Protein AF-A0A7K1LB94-F1 (afdb_monomer_lite)

pLDDT: mean 79.71, std 17.14, range [35.91, 98.0]

InterPro domains:
  IPR036271 Tetracyclin repressor-like, C-terminal domain superfamily [SSF48498] (173-259)

Secondary structure (DSSP, 8-state):
---SHHHHHHHHHHHTTSPTTTTS--TTT---BS-SSHHHHHHHHT-HHHHHHHHHHHHHHHHHHSTT----BSSTT-TT-B---SSGGGSHHHHHHHGGGPPTTS-----HHHHHHHBSSHHHHHHHHHHHHHHHT-GGGS-HHHHHHHHHHHHH-S-HHHHHHHHHHHHHHHHHHSHHHHHHHHHHHHTTT-HHHHHHHHHHHHHHHHHHHHHHHHHHHHTT--PPTT--HHHHHHHHHHHHHHHHHHHHH-TTS-S-------------------------PPP--

Sequence (289 aa):
MPGESEGVTRGQGLKRQLPYPYDQDLSGVLRQLNRRTPASRGRLANDPVTAAYLAAGMRLIETHLGPQAVRTPVDPDDENSIERPLLSFLSQRSVAAEVGNNPAPFPQRGSVSTLRSAWSHHSDYVADLLRFGLWAYHPNHCDATEAADILAQILDGPHFVEAIHRMGFWNVLTLVDRPRFRLELIATAAAEGDEVIQKAMTETYQEILEPWKDICAELLSARGTQLRAGITIETFVDLITAVMEGVALHALAAPDTPSSTAPEGEPWQEQPSSRLSGDASSESAKPTD

Foldseek 3Di:
DPDPPPVLVVQLVLQCVDDPPSNDQCLVQQDQWPDDDSVVLSSLRSGLQVSLLLQLQVVLLCCCQAPNHDWDAPDPVDPVRTDDDLCPCLDLVNSQCSSLVDDPPGRNHGDSVVVCNTGVDSVSVVLSSLSCLLVRLQPVNPPVVVVVVLLCCCQPNPCNVVSVVVNLVVLLCSLQRDSNVVSLVSLVVVCVVPVSSVVSNVVSVCVRQVVVLVSVVSSCVSVVHDDDPPQDSVNVSVVVVVVSSVSSVVCNVCVPPPPDPPPPDPDPPPPPPPDPPDDDDDDDDDDDD

Radius of gyration: 27.81 Å; chains: 1; bounding box: 53×62×118 Å

Structure (mmCIF, N/CA/C/O backbone):
data_AF-A0A7K1LB94-F1
#
_entry.id   AF-A0A7K1LB94-F1
#
loop_
_atom_site.group_PDB
_atom_site.id
_atom_site.type_symbol
_atom_site.label_atom_id
_atom_site.label_alt_id
_atom_site.label_comp_id
_atom_site.label_asym_id
_atom_site.label_entity_id
_atom_site.label_seq_id
_atom_site.pdbx_PDB_ins_code
_atom_site.Cartn_x
_atom_site.Cartn_y
_atom_site.Cartn_z
_atom_site.occupancy
_atom_site.B_iso_or_equiv
_atom_site.auth_seq_id
_atom_site.auth_comp_id
_atom_site.auth_asym_id
_atom_site.auth_atom_id
_atom_site.pdbx_PDB_model_num
ATOM 1 N N . MET A 1 1 ? 16.921 26.170 -31.649 1.00 43.00 1 MET A N 1
ATOM 2 C CA . MET A 1 1 ? 16.727 24.995 -30.775 1.00 43.00 1 MET A CA 1
ATOM 3 C C . MET A 1 1 ? 15.243 24.863 -30.424 1.00 43.00 1 MET A C 1
ATOM 5 O O . MET A 1 1 ? 14.833 25.440 -29.427 1.00 43.00 1 MET A O 1
ATOM 9 N N . PRO A 1 2 ? 14.421 24.183 -31.245 1.00 42.31 2 PRO A N 1
ATOM 10 C CA . PRO A 1 2 ? 13.061 23.792 -30.877 1.00 42.31 2 PRO A CA 1
ATOM 11 C C . PRO A 1 2 ? 12.943 22.258 -30.942 1.00 42.31 2 PRO A C 1
ATOM 13 O O . PRO A 1 2 ? 12.848 21.687 -32.021 1.00 42.31 2 PRO A O 1
ATOM 16 N N . GLY A 1 3 ? 13.036 21.579 -29.801 1.00 42.44 3 GLY A N 1
ATOM 17 C CA . GLY A 1 3 ? 12.953 20.109 -29.759 1.00 42.44 3 GLY A CA 1
ATOM 18 C C . GLY A 1 3 ? 12.660 19.509 -28.384 1.00 42.44 3 GLY A C 1
ATOM 19 O O . GLY A 1 3 ? 12.372 18.323 -28.289 1.00 42.44 3 GLY A O 1
ATOM 20 N N . GLU A 1 4 ? 12.690 20.307 -27.312 1.00 46.09 4 GLU A N 1
ATOM 21 C CA . GLU A 1 4 ? 12.491 19.796 -25.949 1.00 46.09 4 GLU A CA 1
ATOM 22 C C . GLU A 1 4 ? 11.038 19.885 -25.449 1.00 46.09 4 GLU A C 1
ATOM 24 O O . GLU A 1 4 ? 10.707 19.227 -24.465 1.00 46.09 4 GLU A O 1
ATOM 29 N N . SER A 1 5 ? 10.142 20.631 -26.114 1.00 48.31 5 SER A N 1
ATOM 30 C CA . SER A 1 5 ? 8.753 20.777 -25.642 1.00 48.31 5 SER A CA 1
ATOM 31 C C . SER A 1 5 ? 7.823 19.637 -26.076 1.00 48.31 5 SER A C 1
ATOM 33 O O . SER A 1 5 ? 6.997 19.217 -25.274 1.00 48.31 5 SER A O 1
ATOM 35 N N . GLU A 1 6 ? 7.971 19.070 -27.281 1.00 43.06 6 GLU A N 1
ATOM 36 C CA . GLU A 1 6 ? 7.030 18.058 -27.806 1.00 43.06 6 GLU A CA 1
ATOM 37 C C . GLU A 1 6 ? 7.118 16.692 -27.099 1.00 43.06 6 GLU A C 1
ATOM 39 O O . GLU A 1 6 ? 6.103 16.014 -26.915 1.00 43.06 6 GLU A O 1
ATOM 44 N N . GLY A 1 7 ? 8.311 16.283 -26.654 1.00 51.44 7 GLY A N 1
ATOM 45 C CA . GLY A 1 7 ? 8.506 15.001 -25.964 1.00 51.44 7 GLY A CA 1
ATOM 46 C C . GLY A 1 7 ? 7.866 14.956 -24.572 1.00 51.44 7 GLY A C 1
ATOM 47 O O . GLY A 1 7 ? 7.299 13.935 -24.178 1.00 51.44 7 GLY A O 1
ATOM 48 N N . VAL A 1 8 ? 7.896 16.079 -23.845 1.00 52.22 8 VAL A N 1
ATOM 49 C CA . VAL A 1 8 ? 7.332 16.189 -22.489 1.00 52.22 8 VAL A CA 1
ATOM 50 C C . VAL A 1 8 ? 5.801 16.160 -22.529 1.00 52.22 8 VAL A C 1
ATOM 52 O O . VAL A 1 8 ? 5.180 15.476 -21.715 1.00 52.22 8 VAL A O 1
ATOM 55 N N . THR A 1 9 ? 5.183 16.825 -23.511 1.00 57.22 9 THR A N 1
ATOM 56 C CA . THR A 1 9 ? 3.718 16.859 -23.657 1.00 57.22 9 THR A CA 1
ATOM 57 C C . THR A 1 9 ? 3.149 15.495 -24.053 1.00 57.22 9 THR A C 1
ATOM 59 O O . THR A 1 9 ? 2.104 15.087 -23.545 1.00 57.22 9 THR A O 1
ATOM 62 N N . ARG A 1 10 ? 3.857 14.744 -24.910 1.00 60.34 10 ARG A N 1
ATOM 63 C CA . ARG A 1 10 ? 3.423 13.407 -25.346 1.00 60.34 10 ARG A CA 1
ATOM 64 C C . ARG A 1 10 ? 3.501 12.368 -24.222 1.00 60.34 10 ARG A C 1
ATOM 66 O O . ARG A 1 10 ? 2.583 11.565 -24.085 1.00 60.34 10 ARG A O 1
ATOM 73 N N . GLY A 1 11 ? 4.550 12.409 -23.395 1.00 60.78 11 GLY A N 1
ATOM 74 C CA . GLY A 1 11 ? 4.696 11.522 -22.233 1.00 60.78 11 GLY A CA 1
ATOM 75 C C . GLY A 1 11 ? 3.639 11.767 -21.150 1.00 60.78 11 GLY A C 1
ATOM 76 O O . GLY A 1 11 ? 3.032 10.818 -20.658 1.00 60.78 11 GLY A O 1
ATOM 77 N N . GLN A 1 12 ? 3.339 13.036 -20.847 1.00 63.16 12 GLN A N 1
ATOM 78 C CA . GLN A 1 12 ? 2.270 13.399 -19.905 1.00 63.16 12 GLN A CA 1
ATOM 79 C C . GLN A 1 12 ? 0.877 12.994 -20.409 1.00 63.16 12 GLN A C 1
ATOM 81 O O . GLN A 1 12 ? 0.038 12.568 -19.616 1.00 63.16 12 GLN A O 1
ATOM 86 N N . GLY A 1 13 ? 0.639 13.079 -21.723 1.00 75.88 13 GLY A N 1
ATOM 87 C CA . GLY A 1 13 ? -0.607 12.616 -22.337 1.00 75.88 13 GLY A CA 1
ATOM 88 C C . GLY A 1 13 ? -0.831 11.108 -22.190 1.00 75.88 13 GLY A C 1
ATOM 89 O O . GLY A 1 13 ? -1.962 10.695 -21.958 1.00 75.88 13 GLY A O 1
ATOM 90 N N . LEU A 1 14 ? 0.232 10.299 -22.275 1.00 82.19 14 LEU A N 1
ATOM 91 C CA . LEU A 1 14 ? 0.162 8.844 -22.087 1.00 82.19 14 LEU A CA 1
ATOM 92 C C . LEU A 1 14 ? 0.010 8.448 -20.615 1.00 82.19 14 LEU A C 1
ATOM 94 O O . LEU A 1 14 ? -0.759 7.546 -20.309 1.00 82.19 14 LEU A O 1
ATOM 98 N N . LYS A 1 15 ? 0.695 9.142 -19.697 1.00 88.25 15 LYS A N 1
ATOM 99 C CA . LYS A 1 15 ? 0.582 8.901 -18.249 1.00 88.25 15 LYS A CA 1
ATOM 100 C C . LYS A 1 15 ? -0.865 9.033 -17.764 1.00 88.25 15 LYS A C 1
ATOM 102 O O . LYS A 1 15 ? -1.348 8.152 -17.070 1.00 88.25 15 LYS A O 1
ATOM 107 N N . ARG A 1 16 ? -1.580 10.074 -18.207 1.00 89.12 16 ARG A N 1
ATOM 108 C CA . ARG A 1 16 ? -2.998 10.307 -17.865 1.00 89.12 16 ARG A CA 1
ATOM 109 C C . ARG A 1 16 ? -3.975 9.286 -18.455 1.00 89.12 16 ARG A C 1
ATOM 111 O O . ARG A 1 16 ? -5.138 9.293 -18.082 1.00 89.12 16 ARG A O 1
ATOM 118 N N . GLN A 1 17 ? -3.538 8.470 -19.415 1.00 91.69 17 GLN A N 1
ATOM 119 C CA . GLN A 1 17 ? -4.359 7.398 -19.987 1.00 91.69 17 GLN A CA 1
ATOM 120 C C . GLN A 1 17 ? -4.209 6.085 -19.217 1.00 91.69 17 GLN A C 1
ATOM 122 O O . GLN A 1 17 ? -4.973 5.157 -19.465 1.00 91.69 17 GLN A O 1
ATOM 127 N N . LEU A 1 18 ? -3.213 5.977 -18.332 1.00 91.56 18 LEU A N 1
ATOM 128 C CA . LEU A 1 18 ? -3.028 4.785 -17.514 1.00 91.56 18 LEU A CA 1
ATOM 129 C C . LEU A 1 18 ? -4.210 4.616 -16.546 1.00 91.56 18 LEU A C 1
ATOM 131 O O . LEU A 1 18 ? -4.863 5.594 -16.193 1.00 91.56 18 LEU A O 1
ATOM 135 N N . PRO A 1 19 ? -4.517 3.384 -16.119 1.00 90.94 19 PRO A N 1
ATOM 136 C CA . PRO A 1 19 ? -5.517 3.178 -15.087 1.00 90.94 19 PRO A CA 1
ATOM 137 C C . PRO A 1 19 ? -5.024 3.719 -13.746 1.00 90.94 19 PRO A C 1
ATOM 139 O O . PRO A 1 19 ? -3.823 3.726 -13.463 1.00 90.94 19 PRO A O 1
ATOM 142 N N . TYR A 1 20 ? -5.968 4.098 -12.893 1.00 85.94 20 TYR A N 1
ATOM 143 C CA . TYR A 1 20 ? -5.699 4.383 -11.491 1.00 85.94 20 TYR A CA 1
ATOM 144 C C . TYR A 1 20 ? -5.016 3.177 -10.801 1.00 85.94 20 TYR A C 1
ATOM 146 O O . TYR A 1 20 ? -5.393 2.038 -11.092 1.00 85.94 20 TYR A O 1
ATOM 154 N N . PRO A 1 21 ? -4.014 3.372 -9.916 1.00 89.88 21 PRO A N 1
ATOM 155 C CA . PRO A 1 21 ? -3.403 4.640 -9.482 1.00 89.88 21 PRO A CA 1
ATOM 156 C C . PRO A 1 21 ? -2.203 5.084 -10.335 1.00 89.88 21 PRO A C 1
ATOM 158 O O . PRO A 1 21 ? -1.462 6.001 -9.978 1.00 89.88 21 PRO A O 1
ATOM 161 N N . TYR A 1 22 ? -1.953 4.422 -11.461 1.00 91.94 22 TYR A N 1
ATOM 162 C CA . TYR A 1 22 ? -0.787 4.674 -12.302 1.00 91.94 22 TYR A CA 1
ATOM 163 C C . TYR A 1 22 ? -0.893 5.961 -13.117 1.00 91.94 22 TYR A C 1
ATOM 165 O O . TYR A 1 22 ? 0.098 6.340 -13.731 1.00 91.94 22 TYR A O 1
ATOM 173 N N . ASP A 1 23 ? -2.035 6.637 -13.143 1.00 91.25 23 ASP A N 1
ATOM 174 C CA . ASP A 1 23 ? -2.226 7.958 -13.748 1.00 91.25 23 ASP A CA 1
ATOM 175 C C . ASP A 1 23 ? -1.833 9.123 -12.829 1.00 91.25 23 ASP A C 1
ATOM 177 O O . ASP A 1 23 ? -1.625 10.240 -13.309 1.00 91.25 23 ASP A O 1
ATOM 181 N N . GLN A 1 24 ? -1.682 8.859 -11.531 1.00 91.06 24 GLN A N 1
ATOM 182 C CA . GLN A 1 24 ? -1.367 9.858 -10.513 1.00 91.06 24 GLN A CA 1
ATOM 183 C C . GLN A 1 24 ? 0.100 10.315 -10.558 1.00 91.06 24 GLN A C 1
ATOM 185 O O . GLN A 1 24 ? 0.963 9.668 -11.169 1.00 91.06 24 GLN A O 1
ATOM 190 N N . ASP A 1 25 ? 0.388 11.429 -9.872 1.00 91.50 25 ASP A N 1
ATOM 191 C CA . ASP A 1 25 ? 1.759 11.896 -9.661 1.00 91.50 25 ASP A CA 1
ATOM 192 C C . ASP A 1 25 ? 2.489 10.998 -8.655 1.00 91.50 25 ASP A C 1
ATOM 194 O O . ASP A 1 25 ? 2.213 11.019 -7.457 1.00 91.50 25 ASP A O 1
ATOM 198 N N . LEU A 1 26 ? 3.459 10.227 -9.146 1.00 92.69 26 LEU A N 1
ATOM 199 C CA . LEU A 1 26 ? 4.212 9.275 -8.326 1.00 92.69 26 LEU A CA 1
ATOM 200 C C . LEU A 1 26 ? 5.495 9.870 -7.728 1.00 92.69 26 LEU A C 1
ATOM 202 O O . LEU A 1 26 ? 6.272 9.151 -7.103 1.00 92.69 26 LEU A O 1
ATOM 206 N N . SER A 1 27 ? 5.762 11.165 -7.919 1.00 92.31 27 SER A N 1
ATOM 207 C CA . SER A 1 27 ? 7.019 11.791 -7.486 1.00 92.31 27 SER A CA 1
ATOM 208 C C . SER A 1 27 ? 7.189 11.873 -5.963 1.00 92.31 27 SER A C 1
ATOM 210 O O . SER A 1 27 ? 8.325 11.888 -5.489 1.00 92.31 27 SER A O 1
ATOM 212 N N . GLY A 1 28 ? 6.089 11.873 -5.200 1.00 86.38 28 GLY A N 1
ATOM 213 C CA . GLY A 1 28 ? 6.105 11.754 -3.735 1.00 86.38 28 GLY A CA 1
ATOM 214 C C . GLY A 1 28 ? 6.287 10.316 -3.227 1.00 86.38 28 GLY A C 1
ATOM 215 O O . GLY A 1 28 ? 6.744 10.107 -2.102 1.00 86.38 28 GLY A O 1
ATOM 216 N N . VAL A 1 29 ? 5.984 9.332 -4.079 1.00 88.12 29 VAL A N 1
ATOM 217 C CA . VAL A 1 29 ? 5.948 7.902 -3.738 1.00 88.12 29 VAL A CA 1
ATOM 218 C C . VAL A 1 29 ? 7.269 7.214 -4.094 1.00 88.12 29 VAL A C 1
ATOM 220 O O . VAL A 1 29 ? 7.843 6.496 -3.276 1.00 88.12 29 VAL A O 1
ATOM 223 N N . LEU A 1 30 ? 7.788 7.460 -5.303 1.00 92.38 30 LEU A N 1
ATOM 224 C CA . LEU A 1 30 ? 8.994 6.816 -5.833 1.00 92.38 30 LEU A CA 1
ATOM 225 C C . LEU A 1 30 ? 10.237 7.633 -5.482 1.00 92.38 30 LEU A C 1
ATOM 227 O O . LEU A 1 30 ? 10.496 8.695 -6.060 1.00 92.38 30 LEU A O 1
ATOM 231 N N . ARG A 1 31 ? 11.027 7.135 -4.530 1.00 89.38 31 ARG A N 1
ATOM 232 C CA . ARG A 1 31 ? 12.118 7.900 -3.911 1.00 89.38 31 ARG A CA 1
ATOM 233 C C . ARG A 1 31 ? 13.502 7.464 -4.377 1.00 89.38 31 ARG A C 1
ATOM 235 O O . ARG A 1 31 ? 14.430 8.267 -4.293 1.00 89.38 31 ARG A O 1
ATOM 242 N N . GLN A 1 32 ? 13.641 6.249 -4.907 1.00 90.25 32 GLN A N 1
ATOM 243 C CA . GLN A 1 32 ? 14.933 5.628 -5.229 1.00 90.25 32 GLN A CA 1
ATOM 244 C C . GLN A 1 32 ? 15.260 5.620 -6.732 1.00 90.25 32 GLN A C 1
ATOM 246 O O . GLN A 1 32 ? 16.111 4.870 -7.213 1.00 90.25 32 GLN A O 1
ATOM 251 N N . LEU A 1 33 ? 14.606 6.492 -7.502 1.00 94.62 33 LEU A N 1
ATOM 252 C CA . LEU A 1 33 ? 14.844 6.636 -8.936 1.00 94.62 33 LEU A CA 1
ATOM 253 C C . LEU A 1 33 ? 16.233 7.214 -9.251 1.00 94.62 33 LEU A C 1
ATOM 255 O O . LEU A 1 33 ? 16.679 8.207 -8.668 1.00 94.62 33 LEU A O 1
ATOM 259 N N . ASN A 1 34 ? 16.880 6.653 -10.273 1.00 93.00 34 ASN A N 1
ATOM 260 C CA . ASN A 1 34 ? 18.247 6.953 -10.697 1.00 93.00 34 ASN A CA 1
ATOM 261 C C . ASN A 1 34 ? 18.367 8.300 -11.439 1.00 93.00 34 ASN A C 1
ATOM 263 O O . ASN A 1 34 ? 18.674 8.355 -12.633 1.00 93.00 34 ASN A O 1
ATOM 267 N N . ARG A 1 35 ? 18.104 9.427 -10.765 1.00 92.56 35 ARG A N 1
ATOM 268 C CA . ARG A 1 35 ? 18.348 10.779 -11.303 1.00 92.56 35 ARG A CA 1
ATOM 269 C C . ARG A 1 35 ? 18.882 11.724 -10.227 1.00 92.56 35 ARG A C 1
ATOM 271 O O . ARG A 1 35 ? 18.424 11.738 -9.086 1.00 92.56 35 ARG A O 1
ATOM 278 N N . ARG A 1 36 ? 19.831 12.579 -10.627 1.00 87.69 36 ARG A N 1
ATOM 279 C CA . ARG A 1 36 ? 20.537 13.502 -9.718 1.00 87.69 36 ARG A CA 1
ATOM 280 C C . ARG A 1 36 ? 19.641 14.634 -9.210 1.00 87.69 36 ARG A C 1
ATOM 282 O O . ARG A 1 36 ? 19.679 14.954 -8.027 1.00 87.69 36 ARG A O 1
ATOM 289 N N . THR A 1 37 ? 18.830 15.233 -10.083 1.00 91.50 37 THR A N 1
ATOM 290 C CA . THR A 1 37 ? 17.999 16.397 -9.733 1.00 91.50 37 THR A CA 1
ATOM 291 C C . THR A 1 37 ? 16.559 15.997 -9.385 1.00 91.50 37 THR A C 1
ATOM 293 O O . THR A 1 37 ? 16.020 15.093 -10.034 1.00 91.50 37 THR A O 1
ATOM 296 N N . PRO A 1 38 ? 15.896 16.688 -8.430 1.00 89.75 38 PRO A N 1
ATOM 297 C CA . PRO A 1 38 ? 14.494 16.429 -8.084 1.00 89.75 38 PRO A CA 1
ATOM 298 C C . PRO A 1 38 ? 13.553 16.493 -9.292 1.00 89.75 38 PRO A C 1
ATOM 300 O O . PRO A 1 38 ? 12.767 15.579 -9.506 1.00 89.75 38 PRO A O 1
ATOM 303 N N . ALA A 1 39 ? 13.709 17.502 -10.156 1.00 90.12 39 ALA A N 1
ATOM 304 C CA . ALA A 1 39 ? 12.890 17.648 -11.361 1.00 90.12 39 ALA A CA 1
ATOM 305 C C . ALA A 1 39 ? 13.037 16.466 -12.339 1.00 90.12 39 ALA A C 1
ATOM 307 O O . ALA A 1 39 ? 12.069 16.030 -12.957 1.00 90.12 39 ALA A O 1
ATOM 308 N N . SER A 1 40 ? 14.245 15.914 -12.489 1.00 92.44 40 SER A N 1
ATOM 309 C CA . SER A 1 40 ? 14.455 14.743 -13.347 1.00 92.44 40 SER A CA 1
ATOM 310 C C . SER A 1 40 ? 13.941 13.454 -12.709 1.00 92.44 40 SER A C 1
ATOM 312 O O . SER A 1 40 ? 13.441 12.606 -13.443 1.00 92.44 40 SER A O 1
ATOM 314 N N . ARG A 1 41 ? 14.009 13.312 -11.375 1.00 93.62 41 ARG A N 1
ATOM 315 C CA . ARG A 1 41 ? 13.340 12.206 -10.667 1.00 93.62 41 ARG A CA 1
ATOM 316 C C . ARG A 1 41 ? 11.827 12.284 -10.835 1.00 93.62 41 ARG A C 1
ATOM 318 O O . ARG A 1 41 ? 11.240 11.288 -11.223 1.00 93.62 41 ARG A O 1
ATOM 325 N N . GLY A 1 42 ? 11.222 13.460 -10.661 1.00 92.94 42 GLY A N 1
ATOM 326 C CA . GLY A 1 42 ? 9.780 13.649 -10.849 1.00 92.94 42 GLY A CA 1
ATOM 327 C C . GLY A 1 42 ? 9.310 13.337 -12.273 1.00 92.94 42 GLY A C 1
ATOM 328 O O . GLY A 1 42 ? 8.280 12.696 -12.457 1.00 92.94 42 GLY A O 1
ATOM 329 N N . ARG A 1 43 ? 10.098 13.703 -13.295 1.00 93.44 43 ARG A N 1
ATOM 330 C CA . ARG A 1 43 ? 9.817 13.292 -14.683 1.00 93.44 43 ARG A CA 1
ATOM 331 C C . ARG A 1 43 ? 9.892 11.779 -14.868 1.00 93.44 43 ARG A C 1
ATOM 333 O O . ARG A 1 43 ? 9.012 11.216 -15.500 1.00 93.44 43 ARG A O 1
ATOM 340 N N . LEU A 1 44 ? 10.917 11.133 -14.310 1.00 95.56 44 LEU A N 1
ATOM 341 C CA . LEU A 1 44 ? 11.081 9.683 -14.402 1.00 95.56 44 LEU A CA 1
ATOM 342 C C . LEU A 1 44 ? 9.996 8.927 -13.615 1.00 95.56 44 LEU A C 1
ATOM 344 O O . LEU A 1 44 ? 9.517 7.905 -14.090 1.00 95.56 44 LEU A O 1
ATOM 348 N N . ALA A 1 45 ? 9.567 9.441 -12.461 1.00 95.75 45 ALA A N 1
ATOM 349 C CA . ALA A 1 45 ? 8.492 8.860 -11.654 1.00 95.75 45 ALA A CA 1
ATOM 350 C C . ALA A 1 45 ? 7.161 8.814 -12.415 1.00 95.75 45 ALA A C 1
ATOM 352 O O . ALA A 1 45 ? 6.384 7.872 -12.290 1.00 95.75 45 ALA A O 1
ATOM 353 N N . ASN A 1 46 ? 6.933 9.825 -13.252 1.00 95.50 46 ASN A N 1
ATOM 354 C CA . ASN A 1 46 ? 5.727 9.975 -14.054 1.00 95.50 46 ASN A CA 1
ATOM 355 C C . ASN A 1 46 ? 5.886 9.488 -15.499 1.00 95.50 46 ASN A C 1
ATOM 357 O O . ASN A 1 46 ? 5.012 9.732 -16.331 1.00 95.50 46 ASN A O 1
ATOM 361 N N . ASP A 1 47 ? 6.979 8.790 -15.803 1.00 95.06 47 ASP A N 1
ATOM 362 C CA . ASP A 1 47 ? 7.184 8.169 -17.104 1.00 95.06 47 ASP A CA 1
ATOM 363 C C . ASP A 1 47 ? 6.291 6.912 -17.242 1.00 95.06 47 ASP A C 1
ATOM 365 O O . ASP A 1 47 ? 6.272 6.073 -16.332 1.00 95.06 47 ASP A O 1
ATOM 369 N N . PRO A 1 48 ? 5.558 6.731 -18.360 1.00 95.06 48 PRO A N 1
ATOM 370 C CA . PRO A 1 48 ? 4.744 5.537 -18.592 1.00 95.06 48 PRO A CA 1
ATOM 371 C C . PRO A 1 48 ? 5.523 4.218 -18.517 1.00 95.06 48 PRO A C 1
ATOM 373 O O . PRO A 1 48 ? 4.956 3.193 -18.147 1.00 95.06 48 PRO A O 1
ATOM 376 N N . VAL A 1 49 ? 6.817 4.221 -18.847 1.00 95.62 49 VAL A N 1
ATOM 377 C CA . VAL A 1 49 ? 7.684 3.041 -18.733 1.00 95.62 49 VAL A CA 1
ATOM 378 C C . VAL A 1 49 ? 7.928 2.694 -17.267 1.00 95.62 49 VAL A C 1
ATOM 380 O O . VAL A 1 49 ? 7.843 1.526 -16.902 1.00 95.62 49 VAL A O 1
ATOM 383 N N . THR A 1 50 ? 8.163 3.683 -16.402 1.00 96.88 50 THR A N 1
ATOM 384 C CA . THR A 1 50 ? 8.273 3.463 -14.950 1.00 96.88 50 THR A CA 1
ATOM 385 C C . THR A 1 50 ? 6.987 2.843 -14.406 1.00 96.88 50 THR A C 1
ATOM 387 O O . THR A 1 50 ? 7.037 1.834 -13.705 1.00 96.88 50 THR A O 1
ATOM 390 N N . ALA A 1 51 ? 5.829 3.379 -14.806 1.00 96.19 51 ALA A N 1
ATOM 391 C CA . ALA A 1 51 ? 4.531 2.820 -14.434 1.00 96.19 51 ALA A CA 1
ATOM 392 C C . ALA A 1 51 ? 4.332 1.383 -14.953 1.00 96.19 51 ALA A C 1
ATOM 394 O O . ALA A 1 51 ? 3.780 0.554 -14.238 1.00 96.19 51 ALA A O 1
ATOM 395 N N . ALA A 1 52 ? 4.838 1.055 -16.146 1.00 96.81 52 ALA A N 1
ATOM 396 C CA . ALA A 1 52 ? 4.798 -0.298 -16.703 1.00 96.81 52 ALA A CA 1
ATOM 397 C C . ALA A 1 52 ? 5.558 -1.321 -15.841 1.00 96.81 52 ALA A C 1
ATOM 399 O O . ALA A 1 52 ? 5.092 -2.448 -15.678 1.00 96.81 52 ALA A O 1
ATOM 400 N N . TYR A 1 53 ? 6.709 -0.935 -15.279 1.00 98.00 53 TYR A N 1
ATOM 401 C CA . TYR A 1 53 ? 7.487 -1.783 -14.367 1.00 98.00 53 TYR A CA 1
ATOM 402 C C . TYR A 1 53 ? 6.835 -1.937 -12.994 1.00 98.00 53 TYR A C 1
ATOM 404 O O . TYR A 1 53 ? 6.929 -3.009 -12.394 1.00 98.00 53 TYR A O 1
ATOM 412 N N . LEU A 1 54 ? 6.176 -0.889 -12.495 1.00 96.62 54 LEU A N 1
ATOM 413 C CA . LEU A 1 54 ? 5.381 -0.982 -11.271 1.00 96.62 54 LEU A CA 1
ATOM 414 C C . LEU A 1 54 ? 4.187 -1.914 -11.483 1.00 96.62 54 LEU A C 1
ATOM 416 O O . LEU A 1 54 ? 4.006 -2.837 -10.701 1.00 96.62 54 LEU A O 1
ATOM 420 N N . ALA A 1 55 ? 3.447 -1.752 -12.583 1.00 95.44 55 ALA A N 1
ATOM 421 C CA . ALA A 1 55 ? 2.306 -2.603 -12.916 1.00 95.44 55 ALA A CA 1
ATOM 422 C C . ALA A 1 55 ? 2.698 -4.079 -13.056 1.00 95.44 55 ALA A C 1
ATOM 424 O O . ALA A 1 55 ? 2.000 -4.954 -12.548 1.00 95.44 55 ALA A O 1
ATOM 425 N N . ALA A 1 56 ? 3.832 -4.362 -13.702 1.00 96.56 56 ALA A N 1
ATOM 426 C CA . ALA A 1 56 ? 4.381 -5.713 -13.781 1.00 96.56 56 ALA A CA 1
ATOM 427 C C . ALA A 1 56 ? 4.739 -6.276 -12.393 1.00 96.56 56 ALA A C 1
ATOM 429 O O . ALA A 1 56 ? 4.375 -7.404 -12.073 1.00 96.56 56 ALA A O 1
ATOM 430 N N . GLY A 1 57 ? 5.403 -5.482 -11.545 1.00 94.44 57 GLY A N 1
ATOM 431 C CA . GLY A 1 57 ? 5.734 -5.877 -10.173 1.00 94.44 57 GLY A CA 1
ATOM 432 C C . GLY A 1 57 ? 4.502 -6.161 -9.312 1.00 94.44 57 GLY A C 1
ATOM 433 O O . GLY A 1 57 ? 4.461 -7.176 -8.619 1.00 94.44 57 GLY A O 1
ATOM 434 N N . MET A 1 58 ? 3.475 -5.311 -9.397 1.00 91.62 58 MET A N 1
ATOM 435 C CA . MET A 1 58 ? 2.222 -5.486 -8.655 1.00 91.62 58 MET A CA 1
ATOM 436 C C . MET A 1 58 ? 1.460 -6.736 -9.093 1.00 91.62 58 MET A C 1
ATOM 438 O O . MET A 1 58 ? 1.013 -7.495 -8.238 1.00 91.62 58 MET A O 1
ATOM 442 N N . ARG A 1 59 ? 1.406 -7.031 -10.398 1.00 90.44 59 ARG A N 1
ATOM 443 C CA . ARG A 1 59 ? 0.814 -8.291 -10.870 1.00 90.44 59 ARG A CA 1
ATOM 444 C C . ARG A 1 59 ? 1.569 -9.518 -10.386 1.00 90.44 59 ARG A C 1
ATOM 446 O O . ARG A 1 59 ? 0.941 -10.523 -10.072 1.00 90.44 59 ARG A O 1
ATOM 453 N N . LEU A 1 60 ? 2.900 -9.463 -10.309 1.00 90.81 60 LEU A N 1
ATOM 454 C CA . LEU A 1 60 ? 3.683 -10.565 -9.741 1.00 90.81 60 LEU A CA 1
ATOM 455 C C . LEU A 1 60 ? 3.370 -10.747 -8.252 1.00 90.81 60 LEU A C 1
ATOM 457 O O . LEU A 1 60 ? 3.176 -11.874 -7.805 1.00 90.81 60 LEU A O 1
ATOM 461 N N . ILE A 1 61 ? 3.256 -9.651 -7.498 1.00 86.81 61 ILE A N 1
ATOM 462 C CA . ILE A 1 61 ? 2.800 -9.671 -6.100 1.00 86.81 61 ILE A CA 1
ATOM 463 C C . ILE A 1 61 ? 1.417 -10.323 -6.001 1.00 86.81 61 ILE A C 1
ATOM 465 O O . ILE A 1 61 ? 1.247 -11.268 -5.240 1.00 86.81 61 ILE A O 1
ATOM 469 N N . GLU A 1 62 ? 0.448 -9.891 -6.803 1.00 83.88 62 GLU A N 1
ATOM 470 C CA . GLU A 1 62 ? -0.905 -10.462 -6.837 1.00 83.88 62 GLU A CA 1
ATOM 471 C C . GLU A 1 62 ? -0.901 -11.956 -7.185 1.00 83.88 62 GLU A C 1
ATOM 473 O O . GLU A 1 62 ? -1.541 -12.755 -6.502 1.00 83.88 62 GLU A O 1
ATOM 478 N N . THR A 1 63 ? -0.126 -12.347 -8.196 1.00 85.06 63 THR A N 1
ATOM 479 C CA . THR A 1 63 ? -0.060 -13.723 -8.712 1.00 85.06 63 THR A CA 1
ATOM 480 C C . THR A 1 63 ? 0.615 -14.688 -7.743 1.00 85.06 63 THR A C 1
ATOM 482 O O . THR A 1 63 ? 0.295 -15.873 -7.745 1.00 85.06 63 THR A O 1
ATOM 485 N N . HIS A 1 64 ? 1.560 -14.223 -6.924 1.00 82.69 64 HIS A N 1
ATOM 486 C CA . HIS A 1 64 ? 2.321 -15.095 -6.022 1.00 82.69 64 HIS A CA 1
ATOM 487 C C . HIS A 1 64 ? 1.917 -14.973 -4.551 1.00 82.69 64 HIS A C 1
ATOM 489 O O . HIS A 1 64 ? 2.191 -15.888 -3.768 1.00 82.69 64 HIS A O 1
ATOM 495 N N . LEU A 1 65 ? 1.273 -13.870 -4.167 1.00 78.31 65 LEU A N 1
ATOM 496 C CA . LEU A 1 65 ? 0.869 -13.600 -2.789 1.00 78.31 65 LEU A CA 1
ATOM 497 C C . LEU A 1 65 ? -0.651 -13.540 -2.608 1.00 78.31 65 LEU A C 1
ATOM 499 O O . LEU A 1 65 ? -1.094 -13.563 -1.471 1.00 78.31 65 LEU A O 1
ATOM 503 N N . GLY A 1 66 ? -1.467 -13.485 -3.662 1.00 68.25 66 GLY A N 1
ATOM 504 C CA . GLY A 1 66 ? -2.928 -13.432 -3.537 1.00 68.25 66 GLY A CA 1
ATOM 505 C C . GLY A 1 66 ? -3.587 -14.746 -3.075 1.00 68.25 66 GLY A C 1
ATOM 506 O O . GLY A 1 66 ? -2.944 -15.797 -3.048 1.00 68.25 66 GLY A O 1
ATOM 507 N N . PRO A 1 67 ? -4.897 -14.725 -2.757 1.00 65.31 67 PRO A N 1
ATOM 508 C CA . PRO A 1 67 ? -5.669 -15.936 -2.440 1.00 65.31 67 PRO A CA 1
ATOM 509 C C . PRO A 1 67 ? -5.684 -16.959 -3.590 1.00 65.31 67 PRO A C 1
ATOM 511 O O . PRO A 1 67 ? -5.860 -18.148 -3.353 1.00 65.31 67 PRO A O 1
ATOM 514 N N . GLN A 1 68 ? -5.444 -16.507 -4.825 1.00 68.50 68 GLN A N 1
ATOM 515 C CA . GLN A 1 68 ? -5.323 -17.335 -6.031 1.00 68.50 68 GLN A CA 1
ATOM 516 C C . GLN A 1 68 ? -3.859 -17.542 -6.453 1.00 68.50 68 GLN A C 1
ATOM 518 O O . GLN A 1 68 ? -3.562 -17.653 -7.642 1.00 68.50 68 GLN A O 1
ATOM 523 N N . ALA A 1 69 ? -2.924 -17.524 -5.495 1.00 73.62 69 ALA A N 1
ATOM 524 C CA . ALA A 1 69 ? -1.506 -17.593 -5.810 1.00 73.62 69 ALA A CA 1
ATOM 525 C C . ALA A 1 69 ? -1.148 -18.874 -6.577 1.00 73.62 69 ALA A C 1
ATOM 527 O O . ALA A 1 69 ? -1.439 -19.982 -6.124 1.00 73.62 69 ALA A O 1
ATOM 528 N N . VAL A 1 70 ? -0.454 -18.726 -7.706 1.00 70.19 70 VAL A N 1
ATOM 529 C CA . VAL A 1 70 ? -0.007 -19.867 -8.513 1.00 70.19 70 VAL A CA 1
ATOM 530 C C . VAL A 1 70 ? 1.128 -20.581 -7.779 1.00 70.19 70 VAL A C 1
ATOM 532 O O . VAL A 1 70 ? 2.177 -19.995 -7.497 1.00 70.19 70 VAL A O 1
ATOM 535 N N . ARG A 1 71 ? 0.916 -21.861 -7.457 1.00 73.12 71 ARG A N 1
ATOM 536 C CA . ARG A 1 71 ? 1.903 -22.736 -6.816 1.00 73.12 71 ARG A CA 1
ATOM 537 C C . ARG A 1 71 ? 2.368 -23.781 -7.820 1.00 73.12 71 ARG A C 1
ATOM 539 O O . ARG A 1 71 ? 1.568 -24.586 -8.284 1.00 73.12 71 ARG A O 1
ATOM 546 N N . THR A 1 72 ? 3.654 -23.755 -8.150 1.00 69.69 72 THR A N 1
ATOM 547 C CA . THR A 1 72 ? 4.264 -24.749 -9.036 1.00 69.69 72 THR A CA 1
ATOM 548 C C . THR A 1 72 ? 4.852 -25.878 -8.191 1.00 69.69 72 THR A C 1
ATOM 550 O O . THR A 1 72 ? 5.686 -25.594 -7.320 1.00 69.69 72 THR A O 1
ATOM 553 N N . PRO A 1 73 ? 4.453 -27.140 -8.426 1.00 72.81 73 PRO A N 1
ATOM 554 C CA . PRO A 1 73 ? 5.141 -28.286 -7.859 1.00 72.81 73 PRO A CA 1
ATOM 555 C C . PRO A 1 73 ? 6.559 -28.396 -8.442 1.00 72.81 73 PRO A C 1
ATOM 557 O O . PRO A 1 73 ? 6.748 -28.344 -9.656 1.00 72.81 73 PRO A O 1
ATOM 560 N N . VAL A 1 74 ? 7.561 -28.528 -7.580 1.00 73.19 74 VAL A N 1
ATOM 561 C CA . VAL A 1 74 ? 8.955 -28.858 -7.899 1.00 73.19 74 VAL A CA 1
ATOM 562 C C . VAL A 1 74 ? 9.077 -30.344 -8.243 1.00 73.19 74 VAL A C 1
ATOM 564 O O . VAL A 1 74 ? 9.894 -30.706 -9.086 1.00 73.19 74 VAL A O 1
ATOM 567 N N . ASP A 1 75 ? 8.240 -31.184 -7.632 1.00 76.94 75 ASP A N 1
ATOM 568 C CA . ASP A 1 75 ? 8.076 -32.598 -7.961 1.00 76.94 75 ASP A CA 1
ATOM 569 C C . ASP A 1 75 ? 6.600 -32.861 -8.325 1.00 76.94 75 ASP A C 1
ATOM 571 O O . ASP A 1 75 ? 5.730 -32.600 -7.493 1.00 76.94 75 ASP A O 1
ATOM 575 N N . PRO A 1 76 ? 6.284 -33.330 -9.549 1.00 78.50 76 PRO A N 1
ATOM 576 C CA . PRO A 1 76 ? 4.916 -33.662 -9.948 1.00 78.50 76 PRO A CA 1
ATOM 577 C C . PRO A 1 76 ? 4.272 -34.770 -9.106 1.00 78.50 76 PRO A C 1
ATOM 579 O O . PRO A 1 76 ? 3.045 -34.835 -9.055 1.00 78.50 76 PRO A O 1
ATOM 582 N N . ASP A 1 77 ? 5.082 -35.626 -8.475 1.00 83.31 77 ASP A N 1
ATOM 583 C CA . ASP A 1 77 ? 4.626 -36.786 -7.704 1.00 83.31 77 ASP A CA 1
ATOM 584 C C . ASP A 1 77 ? 4.500 -36.489 -6.192 1.00 83.31 77 ASP A C 1
ATOM 586 O O . ASP A 1 77 ? 4.017 -37.335 -5.436 1.00 83.31 77 ASP A O 1
ATOM 590 N N . ASP A 1 78 ? 4.891 -35.289 -5.737 1.00 76.38 78 ASP A N 1
ATOM 591 C CA . ASP A 1 78 ? 4.723 -34.823 -4.353 1.00 76.38 78 ASP A CA 1
ATOM 592 C C . ASP A 1 78 ? 3.989 -33.476 -4.309 1.00 76.38 78 ASP A C 1
ATOM 594 O O . ASP A 1 78 ? 4.562 -32.408 -4.532 1.00 76.38 78 ASP A O 1
ATOM 598 N N . GLU A 1 79 ? 2.712 -33.516 -3.928 1.00 68.38 79 GLU A N 1
ATOM 599 C CA . GLU A 1 79 ? 1.853 -32.334 -3.781 1.00 68.38 79 GLU A CA 1
ATOM 600 C C . GLU A 1 79 ? 2.393 -31.307 -2.759 1.00 68.38 79 GLU A C 1
ATOM 602 O O . GLU A 1 79 ? 2.043 -30.127 -2.821 1.00 68.38 79 GLU A O 1
ATOM 607 N N . ASN A 1 80 ? 3.284 -31.711 -1.842 1.00 70.75 80 ASN A N 1
ATOM 608 C CA . ASN A 1 80 ? 3.916 -30.818 -0.861 1.00 70.75 80 ASN A CA 1
ATOM 609 C C . ASN A 1 80 ? 5.226 -30.192 -1.355 1.00 70.75 80 ASN A C 1
ATOM 611 O O . ASN A 1 80 ? 5.761 -29.259 -0.722 1.00 70.75 80 ASN A O 1
ATOM 615 N N . SER A 1 81 ? 5.737 -30.674 -2.487 1.00 75.88 81 SER A N 1
ATOM 616 C CA . SER A 1 81 ? 6.937 -30.188 -3.150 1.00 75.88 81 SER A CA 1
ATOM 617 C C . SER A 1 81 ? 6.616 -28.893 -3.884 1.00 75.88 81 SER A C 1
ATOM 619 O O . SER A 1 81 ? 6.628 -28.827 -5.097 1.00 75.88 81 SER A O 1
ATOM 621 N N . ILE A 1 82 ? 6.257 -27.837 -3.160 1.00 68.56 82 ILE A N 1
ATOM 622 C CA . ILE A 1 82 ? 5.922 -26.534 -3.744 1.00 68.56 82 ILE A CA 1
ATOM 623 C C . ILE A 1 82 ? 7.170 -25.650 -3.759 1.00 68.56 82 ILE A C 1
ATOM 625 O O . ILE A 1 82 ? 7.902 -25.579 -2.763 1.00 68.56 82 ILE A O 1
ATOM 629 N N . GLU A 1 83 ? 7.391 -24.925 -4.857 1.00 64.94 83 GLU A N 1
ATOM 630 C CA . GLU A 1 83 ? 8.436 -23.903 -4.916 1.00 64.94 83 GLU A CA 1
ATOM 631 C C . GLU A 1 83 ? 8.088 -22.772 -3.930 1.00 64.94 83 GLU A C 1
ATOM 633 O O . GLU A 1 83 ? 7.030 -22.142 -4.019 1.00 64.94 83 GLU A O 1
ATOM 638 N N . ARG A 1 84 ? 8.975 -22.503 -2.961 1.00 64.81 84 ARG A N 1
ATOM 639 C CA . ARG A 1 84 ? 8.781 -21.472 -1.921 1.00 64.81 84 ARG A CA 1
ATOM 640 C C . ARG A 1 84 ? 9.793 -20.326 -2.039 1.00 64.81 84 ARG A C 1
ATOM 642 O O . ARG A 1 84 ? 10.483 -20.030 -1.060 1.00 64.81 84 ARG A O 1
ATOM 649 N N . PRO A 1 85 ? 9.952 -19.675 -3.202 1.00 63.66 85 PRO A N 1
ATOM 650 C CA . PRO A 1 85 ? 10.886 -18.578 -3.276 1.00 63.66 85 PRO A CA 1
ATOM 651 C C . PRO A 1 85 ? 10.299 -17.345 -2.585 1.00 63.66 85 PRO A C 1
ATOM 653 O O . PRO A 1 85 ? 9.345 -16.734 -3.069 1.00 63.66 85 PRO A O 1
ATOM 656 N N . LEU A 1 86 ? 10.902 -16.936 -1.469 1.00 66.75 86 LEU A N 1
ATOM 657 C CA . LEU A 1 86 ? 10.622 -15.632 -0.874 1.00 66.75 86 LEU A CA 1
ATOM 658 C C . LEU A 1 86 ? 11.125 -14.545 -1.838 1.00 66.75 86 LEU A C 1
ATOM 660 O O . LEU A 1 86 ? 12.327 -14.365 -2.016 1.00 66.75 86 LEU A O 1
ATOM 664 N N . LEU A 1 87 ? 10.189 -13.870 -2.512 1.00 73.69 87 LEU A N 1
ATOM 665 C CA . LEU A 1 87 ? 10.406 -12.742 -3.431 1.00 73.69 87 LEU A CA 1
ATOM 666 C C . LEU A 1 87 ? 11.259 -13.003 -4.690 1.00 73.69 87 LEU A C 1
ATOM 668 O O . LEU A 1 87 ? 11.489 -12.061 -5.448 1.00 73.69 87 LEU A O 1
ATOM 672 N N . SER A 1 88 ? 11.692 -14.235 -5.000 1.00 79.81 88 SER A N 1
ATOM 673 C CA . SER A 1 88 ? 12.457 -14.476 -6.248 1.00 79.81 88 SER A CA 1
ATOM 674 C C . SER A 1 88 ? 11.646 -14.138 -7.507 1.00 79.81 88 SER A C 1
ATOM 676 O O . SER A 1 88 ? 12.212 -13.738 -8.529 1.00 79.81 88 SER A O 1
ATOM 678 N N . PHE A 1 89 ? 10.315 -14.215 -7.412 1.00 85.69 89 PHE A N 1
ATOM 679 C CA . PHE A 1 89 ? 9.395 -13.801 -8.463 1.00 85.69 89 PHE A CA 1
ATOM 680 C C . PHE A 1 89 ? 9.523 -12.309 -8.811 1.00 85.69 89 PHE A C 1
ATOM 682 O O . PHE A 1 89 ? 9.180 -11.923 -9.923 1.00 85.69 89 PHE A O 1
ATOM 689 N N . LEU A 1 90 ? 10.088 -11.477 -7.925 1.00 90.69 90 LEU A N 1
ATOM 690 C CA . LEU A 1 90 ? 10.393 -10.067 -8.187 1.00 90.69 90 LEU A CA 1
ATOM 691 C C . LEU A 1 90 ? 11.766 -9.833 -8.823 1.00 90.69 90 LEU A C 1
ATOM 693 O O . LEU A 1 90 ? 12.160 -8.680 -8.966 1.00 90.69 90 LEU A O 1
ATOM 697 N N . SER A 1 91 ? 12.500 -10.871 -9.238 1.00 92.31 91 SER A N 1
ATOM 698 C CA . SER A 1 91 ? 13.815 -10.677 -9.860 1.00 92.31 91 SER A CA 1
ATOM 699 C C . SER A 1 91 ? 13.757 -9.711 -11.054 1.00 92.31 91 SER A C 1
ATOM 701 O O . SER A 1 91 ? 12.770 -9.664 -11.791 1.00 92.31 91 SER A O 1
ATOM 703 N N . GLN A 1 92 ? 14.857 -8.996 -11.329 1.00 93.88 92 GLN A N 1
ATOM 704 C CA . GLN A 1 92 ? 14.944 -8.088 -12.488 1.00 93.88 92 GLN A CA 1
ATOM 705 C C . GLN A 1 92 ? 14.504 -8.745 -13.808 1.00 93.88 92 GLN A C 1
ATOM 707 O O . GLN A 1 92 ? 13.932 -8.073 -14.664 1.00 93.88 92 GLN A O 1
ATOM 712 N N . ARG A 1 93 ? 14.797 -10.042 -13.990 1.00 95.31 93 ARG A N 1
ATOM 713 C CA . ARG A 1 93 ? 14.416 -10.791 -15.195 1.00 95.31 93 ARG A CA 1
ATOM 714 C C . ARG A 1 93 ? 12.918 -11.061 -15.226 1.00 95.31 93 ARG A C 1
ATOM 716 O O . ARG A 1 93 ? 12.307 -10.810 -16.257 1.00 95.31 93 ARG A O 1
ATOM 723 N N . SER A 1 94 ? 12.355 -11.524 -14.111 1.00 94.88 94 SER A N 1
ATOM 724 C CA . SER A 1 94 ? 10.924 -11.806 -13.977 1.00 94.88 94 SER A CA 1
ATOM 725 C C . SER A 1 94 ? 10.100 -10.547 -14.225 1.00 94.88 94 SER A C 1
ATOM 727 O O . SER A 1 94 ? 9.235 -10.545 -15.091 1.00 94.88 94 SER A O 1
ATOM 729 N N . VAL A 1 95 ? 10.453 -9.436 -13.573 1.00 96.75 95 VAL A N 1
ATOM 730 C CA . VAL A 1 95 ? 9.770 -8.148 -13.756 1.00 96.75 95 VAL A CA 1
ATOM 731 C C . VAL A 1 95 ? 9.891 -7.659 -15.201 1.00 96.75 95 VAL A C 1
ATOM 733 O O . VAL A 1 95 ? 8.901 -7.252 -15.801 1.00 96.75 95 VAL A O 1
ATOM 736 N N . ALA A 1 96 ? 11.091 -7.696 -15.791 1.00 96.81 96 ALA A N 1
ATOM 737 C CA . ALA A 1 96 ? 11.282 -7.237 -17.166 1.00 96.81 96 ALA A CA 1
ATOM 738 C C . ALA A 1 96 ? 10.518 -8.087 -18.194 1.00 96.81 96 ALA A C 1
ATOM 740 O O . ALA A 1 96 ? 10.023 -7.528 -19.171 1.00 96.81 96 ALA A O 1
ATOM 741 N N . ALA A 1 97 ? 10.426 -9.402 -17.977 1.00 96.38 97 ALA A N 1
ATOM 742 C CA . ALA A 1 97 ? 9.614 -10.294 -18.797 1.00 96.38 97 ALA A CA 1
ATOM 743 C C . ALA A 1 97 ? 8.120 -9.994 -18.623 1.00 96.38 97 ALA A C 1
ATOM 745 O O . ALA A 1 97 ? 7.397 -9.882 -19.610 1.00 96.38 97 ALA A O 1
ATOM 746 N N . GLU A 1 98 ? 7.684 -9.772 -17.383 1.00 97.25 98 GLU A N 1
ATOM 747 C CA . GLU A 1 98 ? 6.285 -9.523 -17.053 1.00 97.25 98 GLU A CA 1
ATOM 748 C C . GLU A 1 98 ? 5.754 -8.205 -17.633 1.00 97.25 98 GLU A C 1
ATOM 750 O O . GLU A 1 98 ? 4.579 -8.115 -17.973 1.00 97.25 98 GLU A O 1
ATOM 755 N N . VAL A 1 99 ? 6.606 -7.201 -17.874 1.00 97.44 99 VAL A N 1
ATOM 756 C CA . VAL A 1 99 ? 6.207 -6.003 -18.643 1.00 97.44 99 VAL A CA 1
ATOM 757 C C . VAL A 1 99 ? 5.627 -6.377 -20.014 1.00 97.44 99 VAL A C 1
ATOM 759 O O . VAL A 1 99 ? 4.718 -5.701 -20.487 1.00 97.44 99 VAL A O 1
ATOM 762 N N . GLY A 1 100 ? 6.093 -7.467 -20.636 1.00 95.06 100 GLY A N 1
ATOM 763 C CA . GLY A 1 100 ? 5.542 -7.999 -21.888 1.00 95.06 100 GLY A CA 1
ATOM 764 C C . GLY A 1 100 ? 4.064 -8.385 -21.816 1.00 95.06 100 GLY A C 1
ATOM 765 O O . GLY A 1 100 ? 3.359 -8.289 -22.817 1.00 95.06 100 GLY A O 1
ATOM 766 N N . ASN A 1 101 ? 3.592 -8.746 -20.624 1.00 95.81 101 ASN A N 1
ATOM 767 C CA . ASN A 1 101 ? 2.220 -9.168 -20.350 1.00 95.81 101 ASN A CA 1
ATOM 768 C C . ASN A 1 101 ? 1.331 -8.013 -19.862 1.00 95.81 101 ASN A C 1
ATOM 770 O O . ASN A 1 101 ? 0.178 -8.232 -19.492 1.00 95.81 101 ASN A O 1
ATOM 774 N N . ASN A 1 102 ? 1.844 -6.778 -19.834 1.00 95.06 102 ASN A N 1
ATOM 775 C CA . ASN A 1 102 ? 1.062 -5.631 -19.392 1.00 95.06 102 ASN A CA 1
ATOM 776 C C . ASN A 1 102 ? -0.180 -5.422 -20.285 1.00 95.06 102 ASN A C 1
ATOM 778 O O . ASN A 1 102 ? -0.066 -5.455 -21.515 1.00 95.06 102 ASN A O 1
ATOM 782 N N . PRO A 1 103 ? -1.361 -5.130 -19.712 1.00 93.06 103 PRO A N 1
ATOM 783 C CA . PRO A 1 103 ? -2.521 -4.752 -20.508 1.00 93.06 103 PRO A CA 1
ATOM 784 C C . PRO A 1 103 ? -2.326 -3.364 -21.134 1.00 93.06 103 PRO A C 1
ATOM 786 O O . PRO A 1 103 ? -1.570 -2.531 -20.630 1.00 93.06 103 PRO A O 1
ATOM 789 N N . ALA A 1 104 ? -3.049 -3.074 -22.217 1.00 91.50 104 ALA A N 1
ATOM 790 C CA .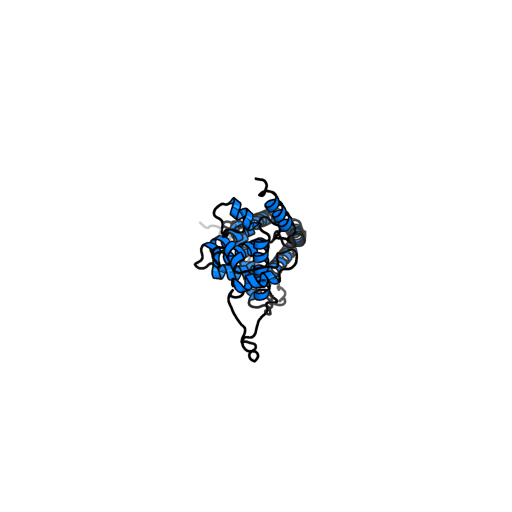 ALA A 1 104 ? -3.157 -1.697 -22.695 1.00 91.50 104 ALA A CA 1
ATOM 791 C C . ALA A 1 104 ? -3.761 -0.804 -21.584 1.00 91.50 104 ALA A C 1
ATOM 793 O O . ALA A 1 104 ? -4.626 -1.277 -20.845 1.00 91.50 104 ALA A O 1
ATOM 794 N N . PRO A 1 105 ? -3.334 0.465 -21.441 1.00 93.81 105 PRO A N 1
ATOM 795 C CA . PRO A 1 105 ? -2.430 1.219 -22.315 1.00 93.81 105 PRO A CA 1
ATOM 796 C C . PRO A 1 105 ? -0.960 1.218 -21.859 1.00 93.81 105 PRO A C 1
ATOM 798 O O . PRO A 1 105 ? -0.168 2.036 -22.332 1.00 93.81 105 PRO A O 1
ATOM 801 N N . PHE A 1 106 ? -0.566 0.325 -20.950 1.00 94.81 106 PHE A N 1
ATOM 802 C CA . PHE A 1 106 ? 0.819 0.268 -20.499 1.00 94.81 106 PHE A CA 1
ATOM 803 C C . PHE A 1 106 ? 1.769 -0.138 -21.635 1.00 94.81 106 PHE A C 1
ATOM 805 O O . PHE A 1 106 ? 1.439 -0.988 -22.467 1.00 94.81 106 PHE A O 1
ATOM 812 N N . PRO A 1 107 ? 2.998 0.404 -21.647 1.00 94.44 107 PRO A N 1
ATOM 813 C CA . PRO A 1 107 ? 4.077 -0.153 -22.445 1.00 94.44 107 PRO A CA 1
ATOM 814 C C . PRO A 1 107 ? 4.264 -1.659 -22.194 1.00 94.44 107 PRO A C 1
ATOM 816 O O . PRO A 1 107 ? 4.356 -2.101 -21.049 1.00 94.44 107 PRO A O 1
ATOM 819 N N . GLN A 1 108 ? 4.385 -2.420 -23.285 1.00 95.88 108 GLN A N 1
ATOM 820 C CA . GLN A 1 108 ? 4.564 -3.883 -23.287 1.00 95.88 108 GLN A CA 1
ATOM 821 C C . GLN A 1 108 ? 5.997 -4.321 -23.632 1.00 95.88 108 GLN A C 1
ATOM 823 O O . GLN A 1 108 ? 6.261 -5.466 -23.981 1.00 95.88 108 GLN A O 1
ATOM 828 N N . ARG A 1 109 ? 6.958 -3.394 -23.626 1.00 93.75 109 ARG A N 1
ATOM 829 C CA . ARG A 1 109 ? 8.362 -3.693 -23.938 1.00 93.75 109 ARG A CA 1
ATOM 830 C C . ARG A 1 109 ? 9.223 -3.378 -22.732 1.00 93.75 109 ARG A C 1
ATOM 832 O O . ARG A 1 109 ? 9.591 -2.226 -22.517 1.00 93.75 109 ARG A O 1
ATOM 839 N N . GLY A 1 110 ? 9.537 -4.417 -21.967 1.00 92.19 110 GLY A N 1
ATOM 840 C CA . GLY A 1 110 ? 10.466 -4.357 -20.849 1.00 92.19 110 GLY A CA 1
ATOM 841 C C . GLY A 1 110 ? 11.807 -4.988 -21.195 1.00 92.19 110 GLY A C 1
ATOM 842 O O . GLY A 1 110 ? 11.910 -5.915 -21.994 1.00 92.19 110 GLY A O 1
ATOM 843 N N . SER A 1 111 ? 12.861 -4.477 -20.575 1.00 97.00 111 SER A N 1
ATOM 844 C CA . SER A 1 111 ? 14.179 -5.106 -20.550 1.00 97.00 111 SER A CA 1
ATOM 845 C C . SER A 1 111 ? 14.853 -4.871 -19.197 1.00 97.00 111 SER A C 1
ATOM 847 O O . SER A 1 111 ? 14.524 -3.936 -18.465 1.00 97.00 111 SER A O 1
ATOM 849 N N . VAL A 1 112 ? 15.841 -5.693 -18.848 1.00 96.69 112 VAL A N 1
ATOM 850 C CA . VAL A 1 112 ? 16.627 -5.464 -17.624 1.00 96.69 112 VAL A CA 1
ATOM 851 C C . VAL A 1 112 ? 17.421 -4.155 -17.716 1.00 96.69 112 VAL A C 1
ATOM 853 O O . VAL A 1 112 ? 17.598 -3.469 -16.712 1.00 96.69 112 VAL A O 1
ATOM 856 N N . SER A 1 113 ? 17.884 -3.776 -18.911 1.00 96.12 113 SER A N 1
ATOM 857 C CA . SER A 1 113 ? 18.636 -2.532 -19.104 1.00 96.12 113 SER A CA 1
ATOM 858 C C . SER A 1 113 ? 17.771 -1.298 -18.862 1.00 96.12 113 SER A C 1
ATOM 860 O O . SER A 1 113 ? 18.214 -0.382 -18.171 1.00 96.12 113 SER A O 1
ATOM 862 N N . THR A 1 114 ? 16.531 -1.286 -19.353 1.00 95.44 114 THR A N 1
ATOM 863 C CA . THR A 1 114 ? 15.602 -0.177 -19.114 1.00 95.44 114 THR A CA 1
ATOM 864 C C . THR A 1 114 ? 15.216 -0.100 -17.635 1.00 95.44 114 THR A C 1
ATOM 866 O O . THR A 1 114 ? 15.230 0.996 -17.077 1.00 95.44 114 THR A O 1
ATOM 869 N N . LEU A 1 115 ? 15.011 -1.237 -16.957 1.00 95.88 115 LEU A N 1
ATOM 870 C CA . LEU A 1 115 ? 14.791 -1.269 -15.505 1.00 95.88 115 LEU A CA 1
ATOM 871 C C . LEU A 1 115 ? 15.970 -0.632 -14.743 1.00 95.88 115 LEU A C 1
ATOM 873 O O . LEU A 1 115 ? 15.769 0.266 -13.931 1.00 95.88 115 LEU A O 1
ATOM 877 N N . ARG A 1 116 ? 17.212 -1.024 -15.065 1.00 95.50 116 ARG A N 1
ATOM 878 C CA . ARG A 1 116 ? 18.435 -0.460 -14.453 1.00 95.50 116 ARG A CA 1
ATOM 879 C C . ARG A 1 116 ? 18.674 1.015 -14.789 1.00 95.50 116 ARG A C 1
ATOM 881 O O . ARG A 1 116 ? 19.381 1.727 -14.081 1.00 95.50 116 ARG A O 1
ATOM 888 N N . SER A 1 117 ? 18.105 1.489 -15.895 1.00 95.06 117 SER A N 1
ATOM 889 C CA . SER A 1 117 ? 18.158 2.908 -16.252 1.00 95.06 117 SER A CA 1
ATOM 890 C C . SER A 1 117 ? 17.227 3.766 -15.385 1.00 95.06 117 SER A C 1
ATOM 892 O O . SER A 1 117 ? 17.474 4.970 -15.231 1.00 95.06 117 SER A O 1
ATOM 894 N N . ALA A 1 118 ? 16.178 3.150 -14.825 1.00 95.44 118 ALA A N 1
ATOM 895 C CA . ALA A 1 118 ? 15.219 3.783 -13.931 1.00 95.44 118 ALA A CA 1
ATOM 896 C C . ALA A 1 118 ? 15.629 3.655 -12.453 1.00 95.44 118 ALA A C 1
ATOM 898 O O . ALA A 1 118 ? 15.586 4.655 -11.742 1.00 95.44 118 ALA A O 1
ATOM 899 N N . TRP A 1 119 ? 16.128 2.490 -12.026 1.00 96.56 119 TRP A N 1
ATOM 900 C CA . TRP A 1 119 ? 16.650 2.236 -10.674 1.00 96.56 119 TRP A CA 1
ATOM 901 C C . TRP A 1 119 ? 18.090 1.728 -10.725 1.00 96.56 119 TRP A C 1
ATOM 903 O O . TRP A 1 119 ? 18.391 0.799 -11.470 1.00 96.56 119 TRP A O 1
ATOM 913 N N . SER A 1 120 ? 18.983 2.322 -9.932 1.00 91.00 120 SER A N 1
ATOM 914 C CA . SER A 1 120 ? 20.414 1.984 -9.952 1.00 91.00 120 SER A CA 1
ATOM 915 C C . SER A 1 120 ? 20.664 0.548 -9.496 1.00 91.00 120 SER A C 1
ATOM 917 O O . SER A 1 120 ? 21.402 -0.193 -10.150 1.00 91.00 120 SER A O 1
ATOM 919 N N . HIS A 1 121 ? 20.014 0.144 -8.403 1.00 91.25 121 HIS A N 1
ATOM 920 C CA . HIS A 1 121 ? 20.086 -1.202 -7.848 1.00 91.25 121 HIS A CA 1
ATOM 921 C C . HIS A 1 121 ? 18.715 -1.874 -7.864 1.00 91.25 121 HIS A C 1
ATOM 923 O O . HIS A 1 121 ? 17.672 -1.236 -7.991 1.00 91.25 121 HIS A O 1
ATOM 929 N N . HIS A 1 122 ? 18.700 -3.201 -7.743 1.00 90.44 122 HIS A N 1
ATOM 930 C CA . HIS A 1 122 ? 17.433 -3.924 -7.676 1.00 90.44 122 HIS A CA 1
ATOM 931 C C . HIS A 1 122 ? 16.671 -3.654 -6.372 1.00 90.44 122 HIS A C 1
ATOM 933 O O . HIS A 1 122 ? 15.452 -3.532 -6.407 1.00 90.44 122 HIS A O 1
ATOM 939 N N . SER A 1 123 ? 17.389 -3.514 -5.255 1.00 84.62 123 SER A N 1
ATOM 940 C CA . SER A 1 123 ? 16.827 -3.134 -3.955 1.00 84.62 123 SER A CA 1
ATOM 941 C C . SER A 1 123 ? 16.081 -1.800 -4.019 1.00 84.62 123 SER A C 1
ATOM 943 O O . SER A 1 123 ? 15.002 -1.685 -3.452 1.00 84.62 123 SER A O 1
ATOM 945 N N . ASP A 1 124 ? 16.598 -0.833 -4.783 1.00 89.31 124 ASP A N 1
ATOM 946 C CA . ASP A 1 124 ? 15.962 0.471 -5.009 1.00 89.31 124 ASP A CA 1
ATOM 947 C C . ASP A 1 124 ? 14.579 0.310 -5.662 1.00 89.31 124 ASP A C 1
ATOM 949 O O . ASP A 1 124 ? 13.606 0.929 -5.232 1.00 89.31 124 ASP A O 1
ATOM 953 N N . TYR A 1 125 ? 14.484 -0.570 -6.667 1.00 93.31 125 TYR A N 1
ATOM 954 C CA . TYR A 1 125 ? 13.213 -0.912 -7.310 1.00 93.31 125 TYR A CA 1
ATOM 955 C C . TYR A 1 125 ? 12.254 -1.599 -6.338 1.00 93.31 125 TYR A C 1
ATOM 957 O O . TYR A 1 125 ? 11.091 -1.218 -6.280 1.00 93.31 125 TYR A O 1
ATOM 965 N N . VAL A 1 126 ? 12.722 -2.588 -5.568 1.00 89.19 126 VAL A N 1
ATOM 966 C CA . VAL A 1 126 ? 11.869 -3.302 -4.604 1.00 89.19 126 VAL A CA 1
ATOM 967 C C . VAL A 1 126 ? 11.340 -2.340 -3.540 1.00 89.19 126 VAL A C 1
ATOM 969 O O . VAL A 1 126 ? 10.145 -2.343 -3.267 1.00 89.19 126 VAL A O 1
ATOM 972 N N . ALA A 1 127 ? 12.184 -1.461 -2.997 1.00 85.19 127 ALA A N 1
ATOM 973 C CA . ALA A 1 127 ? 11.767 -0.473 -2.007 1.00 85.19 127 ALA A CA 1
ATOM 974 C C . ALA A 1 127 ? 10.709 0.499 -2.562 1.00 85.19 127 ALA A C 1
ATOM 976 O O . ALA A 1 127 ? 9.738 0.811 -1.875 1.00 85.19 127 ALA A O 1
ATOM 977 N N . ASP A 1 128 ? 10.867 0.970 -3.802 1.00 91.44 128 ASP A N 1
ATOM 978 C CA . ASP A 1 128 ? 9.871 1.828 -4.455 1.00 91.44 128 ASP A CA 1
ATOM 979 C C . ASP A 1 128 ? 8.596 1.066 -4.856 1.00 91.44 128 ASP A C 1
ATOM 981 O O . ASP A 1 128 ? 7.511 1.637 -4.782 1.00 91.44 128 ASP A O 1
ATOM 985 N N . LEU A 1 129 ? 8.694 -0.216 -5.227 1.00 92.00 129 LEU A N 1
ATOM 986 C CA . LEU A 1 129 ? 7.537 -1.074 -5.495 1.00 92.00 129 LEU A CA 1
ATOM 987 C C . LEU A 1 129 ? 6.720 -1.313 -4.221 1.00 92.00 129 LEU A C 1
ATOM 989 O O . LEU A 1 129 ? 5.498 -1.241 -4.274 1.00 92.00 129 LEU A O 1
ATOM 993 N N . LEU A 1 130 ? 7.377 -1.550 -3.081 1.00 86.00 130 LEU A N 1
ATOM 994 C CA . LEU A 1 130 ? 6.712 -1.690 -1.783 1.00 86.00 130 LEU A CA 1
ATOM 995 C C . LEU A 1 130 ? 6.017 -0.389 -1.374 1.00 86.00 130 LEU A C 1
ATOM 997 O O . LEU A 1 130 ? 4.830 -0.417 -1.060 1.00 86.00 130 LEU A O 1
ATOM 1001 N N . ARG A 1 131 ? 6.711 0.757 -1.463 1.00 85.50 131 ARG A N 1
ATOM 1002 C CA . ARG A 1 131 ? 6.098 2.080 -1.235 1.00 85.50 131 ARG A CA 1
ATOM 1003 C C . ARG A 1 131 ? 4.881 2.287 -2.122 1.00 85.50 131 ARG A C 1
ATOM 1005 O O . ARG A 1 131 ? 3.825 2.670 -1.634 1.00 85.50 131 ARG A O 1
ATOM 1012 N N . PHE A 1 132 ? 5.031 2.010 -3.416 1.00 88.62 132 PHE A N 1
ATOM 1013 C CA . PHE A 1 132 ? 3.948 2.145 -4.373 1.00 88.62 132 PHE A CA 1
ATOM 1014 C C . PHE A 1 132 ? 2.783 1.218 -4.045 1.00 88.62 132 PHE A C 1
ATOM 1016 O O . PHE A 1 132 ? 1.661 1.692 -4.023 1.00 88.62 132 PHE A O 1
ATOM 1023 N N . GLY A 1 133 ? 3.021 -0.062 -3.759 1.00 86.19 133 GLY A N 1
ATOM 1024 C CA . GLY A 1 133 ? 1.966 -1.017 -3.428 1.00 86.19 133 GLY A CA 1
ATOM 1025 C C . GLY A 1 133 ? 1.202 -0.627 -2.164 1.00 86.19 133 GLY A C 1
ATOM 1026 O O . GLY A 1 133 ? -0.025 -0.644 -2.157 1.00 86.19 133 GLY A O 1
ATOM 1027 N N . LEU A 1 134 ? 1.905 -0.213 -1.110 1.00 81.56 134 LEU A N 1
ATOM 1028 C CA . LEU A 1 134 ? 1.272 0.213 0.140 1.00 81.56 134 LEU A CA 1
ATOM 1029 C C . LEU A 1 134 ? 0.478 1.519 -0.028 1.00 81.56 134 LEU A C 1
ATOM 1031 O O . LEU A 1 134 ? -0.625 1.626 0.506 1.00 81.56 134 LEU A O 1
ATOM 1035 N N . TRP A 1 135 ? 0.993 2.464 -0.821 1.00 82.19 135 TRP A N 1
ATOM 1036 C CA . TRP A 1 135 ? 0.310 3.714 -1.169 1.00 82.19 135 TRP A CA 1
ATOM 1037 C C . TRP A 1 135 ? -0.904 3.492 -2.092 1.00 82.19 135 TRP A C 1
ATOM 1039 O O . TRP A 1 135 ? -1.996 3.985 -1.825 1.00 82.19 135 TRP A O 1
ATOM 1049 N N . ALA A 1 136 ? -0.741 2.699 -3.152 1.00 70.44 136 ALA A N 1
ATOM 1050 C CA . ALA A 1 136 ? -1.757 2.394 -4.162 1.00 70.44 136 ALA A CA 1
ATOM 1051 C C . ALA A 1 136 ? -3.006 1.735 -3.567 1.00 70.44 136 ALA A C 1
ATOM 1053 O O . ALA A 1 136 ? -4.115 1.949 -4.052 1.00 70.44 136 ALA A O 1
ATOM 1054 N N . TYR A 1 137 ? -2.823 0.937 -2.514 1.00 66.31 137 TYR A N 1
ATOM 1055 C CA . TYR A 1 137 ? -3.901 0.227 -1.838 1.00 66.31 137 TYR A CA 1
ATOM 1056 C C . TYR A 1 137 ? -4.427 0.948 -0.588 1.00 66.31 137 TYR A C 1
ATOM 1058 O O . TYR A 1 137 ? -5.120 0.321 0.219 1.00 66.31 137 TYR A O 1
ATOM 1066 N N . HIS A 1 138 ? -4.109 2.236 -0.404 1.00 61.31 138 HIS A N 1
ATOM 1067 C CA . HIS A 1 138 ? -4.623 3.052 0.697 1.00 61.31 138 HIS A CA 1
ATOM 1068 C C . HIS A 1 138 ? -6.172 3.059 0.722 1.00 61.31 138 HIS A C 1
ATOM 1070 O O . HIS A 1 138 ? -6.783 3.146 -0.344 1.00 61.31 138 HIS A O 1
ATOM 1076 N N . PRO A 1 139 ? -6.843 2.994 1.895 1.00 52.41 139 PRO A N 1
ATOM 1077 C CA . PRO A 1 139 ? -8.305 2.856 1.981 1.00 52.41 139 PRO A CA 1
ATOM 1078 C C . PRO A 1 139 ? -9.086 3.986 1.295 1.00 52.41 139 PRO A C 1
ATOM 1080 O O . PRO A 1 139 ? -10.176 3.747 0.792 1.00 52.41 139 PRO A O 1
ATOM 1083 N N . ASN A 1 140 ? -8.488 5.178 1.166 1.00 52.06 140 ASN A N 1
ATOM 1084 C CA . ASN A 1 140 ? -9.031 6.302 0.379 1.00 52.06 140 ASN A CA 1
ATOM 1085 C C . ASN A 1 140 ? -9.224 5.990 -1.123 1.00 52.06 140 ASN A C 1
ATOM 1087 O O . ASN A 1 140 ? -9.696 6.839 -1.878 1.00 52.06 140 ASN A O 1
ATOM 1091 N N . HIS A 1 141 ? -8.809 4.810 -1.580 1.00 51.88 141 HIS A N 1
ATOM 1092 C CA . HIS A 1 141 ? -8.776 4.407 -2.985 1.00 51.88 141 HIS A CA 1
ATOM 1093 C C . HIS A 1 141 ? -9.552 3.113 -3.252 1.00 51.88 141 HIS A C 1
ATOM 1095 O O . HIS A 1 141 ? -9.505 2.559 -4.349 1.00 51.88 141 HIS A O 1
ATOM 1101 N N . CYS A 1 142 ? -10.265 2.626 -2.241 1.00 50.22 142 CYS A N 1
ATOM 1102 C CA . CYS A 1 142 ? -11.082 1.424 -2.274 1.00 50.22 142 CYS A CA 1
ATOM 1103 C C . CYS A 1 142 ? -12.519 1.817 -1.951 1.00 50.22 142 CYS A C 1
ATOM 1105 O O . CYS A 1 142 ? -12.688 2.772 -1.206 1.00 50.22 142 CYS A O 1
ATOM 1107 N N . ASP A 1 143 ? -13.499 1.094 -2.503 1.00 59.94 143 ASP A N 1
ATOM 1108 C CA . ASP A 1 143 ? -14.952 1.357 -2.492 1.00 59.94 143 ASP A CA 1
ATOM 1109 C C . ASP A 1 143 ? -15.443 2.342 -1.407 1.00 59.94 143 ASP A C 1
ATOM 1111 O O . ASP A 1 143 ? -15.985 1.971 -0.362 1.00 59.94 143 ASP A O 1
ATOM 1115 N N . ALA A 1 144 ? -15.183 3.634 -1.644 1.00 64.94 144 ALA A N 1
ATOM 1116 C CA . ALA A 1 144 ? -15.287 4.671 -0.618 1.00 64.94 144 ALA A CA 1
ATOM 1117 C C . ALA A 1 144 ? -16.744 4.890 -0.205 1.00 64.94 144 ALA A C 1
ATOM 1119 O O . ALA A 1 144 ? -17.019 5.417 0.868 1.00 64.94 144 ALA A O 1
ATOM 1120 N N . THR A 1 145 ? -17.671 4.456 -1.058 1.00 73.44 145 THR A N 1
ATOM 1121 C CA . THR A 1 145 ? -19.108 4.525 -0.840 1.00 73.44 145 T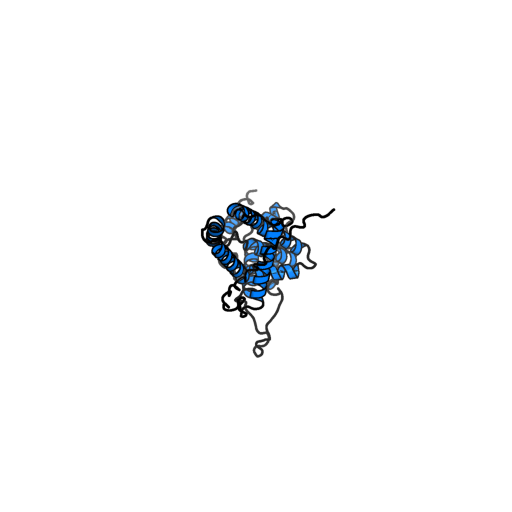HR A CA 1
ATOM 1122 C C . THR A 1 145 ? -19.550 3.598 0.288 1.00 73.44 145 THR A C 1
ATOM 1124 O O . THR A 1 145 ? -20.223 4.068 1.198 1.00 73.44 145 THR A O 1
ATOM 1127 N N . GLU A 1 146 ? -19.128 2.327 0.310 1.00 78.75 146 GLU A N 1
ATOM 1128 C CA . GLU A 1 146 ? -19.528 1.423 1.399 1.00 78.75 146 GLU A CA 1
ATOM 1129 C C . GLU A 1 146 ? -18.904 1.846 2.738 1.00 78.75 146 GLU A C 1
ATOM 1131 O O . GLU A 1 146 ? -19.588 1.859 3.762 1.00 78.75 146 GLU A O 1
ATOM 1136 N N . ALA A 1 147 ? -17.634 2.260 2.729 1.00 78.75 147 ALA A N 1
ATOM 1137 C CA . ALA A 1 147 ? -16.972 2.779 3.923 1.00 78.75 147 ALA A CA 1
ATOM 1138 C C . ALA A 1 147 ? -17.667 4.043 4.464 1.00 78.75 147 ALA A C 1
ATOM 1140 O O . ALA A 1 147 ? -17.884 4.154 5.672 1.00 78.75 147 ALA A O 1
ATOM 1141 N N . ALA A 1 148 ? -18.056 4.972 3.583 1.00 82.50 148 ALA A N 1
ATOM 1142 C CA . ALA A 1 148 ? -18.777 6.187 3.958 1.00 82.50 148 ALA A CA 1
ATOM 1143 C C . ALA A 1 148 ? -20.178 5.885 4.512 1.00 82.50 148 ALA A C 1
ATOM 1145 O O . ALA A 1 148 ? -20.566 6.466 5.525 1.00 82.50 148 ALA A O 1
ATOM 1146 N N . ASP A 1 149 ? -20.911 4.949 3.904 1.00 85.81 149 ASP A N 1
ATOM 1147 C CA . ASP A 1 149 ? -22.236 4.536 4.375 1.00 85.81 149 ASP A CA 1
ATOM 1148 C C . ASP A 1 149 ? -22.165 3.897 5.769 1.00 85.81 149 ASP A C 1
ATOM 1150 O O . ASP A 1 149 ? -22.979 4.203 6.645 1.00 85.81 149 ASP A O 1
ATOM 1154 N N . ILE A 1 150 ? -21.179 3.024 5.999 1.00 85.69 150 ILE A N 1
ATOM 1155 C CA . ILE A 1 150 ? -20.939 2.417 7.313 1.00 85.69 150 ILE A CA 1
ATOM 1156 C C . ILE A 1 150 ? -20.561 3.500 8.332 1.00 85.69 150 ILE A C 1
ATOM 1158 O O . ILE A 1 150 ? -21.103 3.512 9.439 1.00 85.69 150 ILE A O 1
ATOM 1162 N N . LEU A 1 151 ? -19.679 4.434 7.964 1.00 87.00 151 LEU A N 1
ATOM 1163 C CA . LEU A 1 151 ? -19.255 5.519 8.846 1.00 87.00 151 LEU A CA 1
ATOM 1164 C C . LEU A 1 151 ? -20.423 6.438 9.234 1.00 87.00 151 LEU A C 1
ATOM 1166 O O . LEU A 1 151 ? -20.580 6.760 10.411 1.00 87.00 151 LEU A O 1
ATOM 1170 N N . ALA A 1 152 ? -21.299 6.790 8.291 1.00 88.19 152 ALA A N 1
ATOM 1171 C CA . ALA A 1 152 ? -22.497 7.579 8.573 1.00 88.19 152 ALA A CA 1
ATOM 1172 C C . ALA A 1 152 ? -23.429 6.872 9.577 1.00 88.19 152 ALA A C 1
ATOM 1174 O O . ALA A 1 152 ? -23.961 7.501 10.494 1.00 88.19 152 ALA A O 1
ATOM 1175 N N . GLN A 1 153 ? -23.588 5.547 9.466 1.00 89.56 153 GLN A N 1
ATOM 1176 C CA . GLN A 1 153 ? -24.357 4.761 10.441 1.00 89.56 153 GLN A CA 1
ATOM 1177 C C . GLN A 1 153 ? -23.679 4.697 11.817 1.00 89.56 153 GLN A C 1
ATOM 1179 O O . GLN A 1 153 ? -24.360 4.693 12.844 1.00 89.56 153 GLN A O 1
ATOM 1184 N N . ILE A 1 154 ? -22.346 4.672 11.854 1.00 89.31 154 ILE A N 1
ATOM 1185 C CA . ILE A 1 154 ? -21.566 4.704 13.095 1.00 89.31 154 ILE A CA 1
ATOM 1186 C C . ILE A 1 154 ? -21.738 6.040 13.824 1.00 89.31 154 ILE A C 1
ATOM 1188 O O . ILE A 1 154 ? -21.933 6.034 15.043 1.00 89.31 154 ILE A O 1
ATOM 1192 N N . LEU A 1 155 ? -21.706 7.161 13.104 1.00 88.94 155 LEU A N 1
ATOM 1193 C CA . LEU A 1 155 ? -21.810 8.499 13.690 1.00 88.94 155 LEU A CA 1
ATOM 1194 C C . LEU A 1 155 ? -23.247 8.814 14.127 1.00 88.94 155 LEU A C 1
ATOM 1196 O O . LEU A 1 155 ? -23.492 9.009 15.317 1.00 88.94 155 LEU A O 1
ATOM 1200 N N . ASP A 1 156 ? -24.207 8.729 13.203 1.00 87.69 156 ASP A N 1
ATOM 1201 C CA . ASP A 1 156 ? -25.568 9.251 13.409 1.00 87.69 156 ASP A CA 1
ATOM 1202 C C . ASP A 1 156 ? -26.665 8.176 13.355 1.00 87.69 156 ASP A C 1
ATOM 1204 O O . ASP A 1 156 ? -27.839 8.441 13.627 1.00 87.69 156 ASP A O 1
ATOM 1208 N N . GLY A 1 157 ? -26.312 6.937 13.009 1.00 87.69 157 GLY A N 1
ATOM 1209 C CA . GLY A 1 157 ? -27.277 5.856 12.839 1.00 87.69 157 GLY A CA 1
ATOM 1210 C C . GLY A 1 157 ? -27.905 5.369 14.155 1.00 87.69 157 GLY A C 1
ATOM 1211 O O . GLY A 1 157 ? -27.273 5.431 15.222 1.00 87.69 157 GLY A O 1
ATOM 1212 N N . PRO A 1 158 ? -29.135 4.818 14.090 1.00 87.69 158 PRO A N 1
ATOM 1213 C CA . PRO A 1 158 ? -29.850 4.297 15.258 1.00 87.69 158 PRO A CA 1
ATOM 1214 C C . PRO A 1 158 ? -29.275 2.971 15.786 1.00 87.69 158 PRO A C 1
ATOM 1216 O O . PRO A 1 158 ? -29.485 2.634 16.949 1.00 87.69 158 PRO A O 1
ATOM 1219 N N . HIS A 1 159 ? -28.531 2.227 14.959 1.00 87.88 159 HIS A N 1
ATOM 1220 C CA . HIS A 1 159 ? -27.998 0.896 15.273 1.00 87.88 159 HIS A CA 1
ATOM 1221 C C . HIS A 1 159 ? -26.466 0.911 15.386 1.00 87.88 159 HIS A C 1
ATOM 1223 O O . HIS A 1 159 ? -25.760 0.249 14.631 1.00 87.88 159 HIS A O 1
ATOM 1229 N N . PHE A 1 160 ? -25.944 1.676 16.349 1.00 87.12 160 PHE A N 1
ATOM 1230 C CA . PHE A 1 160 ? -24.501 1.882 16.538 1.00 87.12 160 PHE A CA 1
ATOM 1231 C C . PHE A 1 160 ? -23.684 0.579 16.602 1.00 87.12 160 PHE A C 1
ATOM 1233 O O . PHE A 1 160 ? -22.706 0.425 15.877 1.00 87.12 160 PHE A O 1
ATOM 1240 N N . VAL A 1 161 ? -24.093 -0.369 17.453 1.00 89.75 161 VAL A N 1
ATOM 1241 C CA . VAL A 1 161 ? -23.361 -1.633 17.662 1.00 89.75 161 VAL A CA 1
ATOM 1242 C C . VAL A 1 161 ? -23.297 -2.458 16.376 1.00 89.75 161 VAL A C 1
ATOM 1244 O O . VAL A 1 161 ? -22.244 -2.986 16.028 1.00 89.75 161 VAL A O 1
ATOM 1247 N N . GLU A 1 162 ? -24.405 -2.528 15.641 1.00 89.88 162 GLU A N 1
ATOM 1248 C CA . GLU A 1 162 ? -24.468 -3.230 14.358 1.00 89.88 162 GLU A CA 1
ATOM 1249 C C . GLU A 1 162 ? -23.558 -2.570 13.316 1.00 89.88 162 GLU A C 1
ATOM 1251 O O . GLU A 1 162 ? -22.832 -3.263 12.605 1.00 89.88 162 GLU A O 1
ATOM 1256 N N . ALA A 1 163 ? -23.519 -1.236 13.281 1.00 89.56 163 ALA A N 1
ATOM 1257 C CA . ALA A 1 163 ? -22.638 -0.491 12.390 1.00 89.56 163 ALA A CA 1
ATOM 1258 C C . ALA A 1 163 ? -21.147 -0.723 12.716 1.00 89.56 163 ALA A C 1
ATOM 1260 O O . ALA A 1 163 ? -20.350 -0.933 11.802 1.00 89.56 163 ALA A O 1
ATOM 1261 N N . ILE A 1 164 ? -20.771 -0.780 14.003 1.00 89.31 164 ILE A N 1
ATOM 1262 C CA . ILE A 1 164 ? -19.413 -1.157 14.437 1.00 89.31 164 ILE A CA 1
ATOM 1263 C C . ILE A 1 164 ? -19.072 -2.589 14.011 1.00 89.31 164 ILE A C 1
ATOM 1265 O O . ILE A 1 164 ? -17.991 -2.821 13.470 1.00 89.31 164 ILE A O 1
ATOM 1269 N N . HIS A 1 165 ? -19.980 -3.551 14.208 1.00 89.38 165 HIS A N 1
ATOM 1270 C CA . HIS A 1 165 ? -19.763 -4.934 13.768 1.00 89.38 165 HIS A CA 1
ATOM 1271 C C . HIS A 1 165 ? -19.571 -5.018 12.254 1.00 89.38 165 HIS A C 1
ATOM 1273 O O . HIS A 1 165 ? -18.649 -5.686 11.785 1.00 89.38 165 HIS A O 1
ATOM 1279 N N . ARG A 1 166 ? -20.401 -4.302 11.490 1.00 88.81 166 ARG A N 1
ATOM 1280 C CA . ARG A 1 166 ? -20.296 -4.242 10.033 1.00 88.81 166 ARG A CA 1
ATOM 1281 C C . ARG A 1 166 ? -18.965 -3.632 9.593 1.00 88.81 166 ARG A C 1
ATOM 1283 O O . ARG A 1 166 ? -18.328 -4.190 8.706 1.00 88.81 166 ARG A O 1
ATOM 1290 N N . MET A 1 167 ? -18.509 -2.558 10.239 1.00 87.31 167 MET A N 1
ATOM 1291 C CA . MET A 1 167 ? -17.201 -1.947 9.974 1.00 87.31 167 MET A CA 1
ATOM 1292 C C . MET A 1 167 ? -16.044 -2.890 10.296 1.00 87.31 167 MET A C 1
ATOM 1294 O O . MET A 1 167 ? -15.106 -2.998 9.509 1.00 87.31 167 MET A O 1
ATOM 1298 N N . GLY A 1 168 ? -16.105 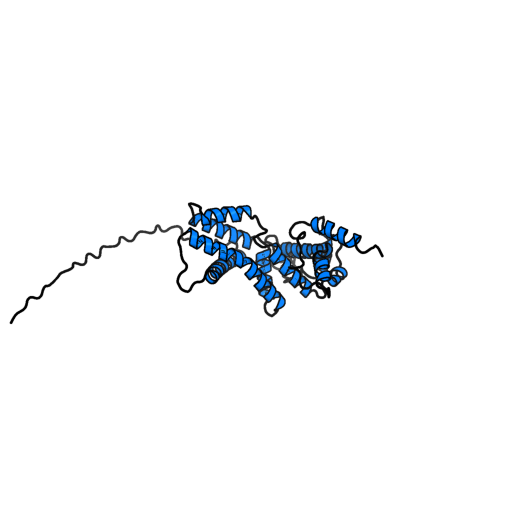-3.589 11.430 1.00 87.56 168 GLY A N 1
ATOM 1299 C CA . GLY A 1 168 ? -15.101 -4.582 11.806 1.00 87.56 168 GLY A CA 1
ATOM 1300 C C . GLY A 1 168 ? -15.028 -5.715 10.784 1.00 87.56 168 GLY A C 1
ATOM 1301 O O . GLY A 1 168 ? -13.960 -6.018 10.261 1.00 87.56 168 GLY A O 1
ATOM 1302 N N . PHE A 1 169 ? -16.174 -6.287 10.420 1.00 87.06 169 PHE A N 1
ATOM 1303 C CA . PHE A 1 169 ? -16.240 -7.351 9.421 1.00 87.06 169 PHE A CA 1
ATOM 1304 C C . PHE A 1 169 ? -15.736 -6.890 8.047 1.00 87.06 169 PHE A C 1
ATOM 1306 O O . PHE A 1 169 ? -14.891 -7.552 7.447 1.00 87.06 169 PHE A O 1
ATOM 1313 N N . TRP A 1 170 ? -16.188 -5.722 7.583 1.00 85.88 170 TRP A N 1
ATOM 1314 C CA . TRP A 1 170 ? -15.750 -5.126 6.321 1.00 85.88 170 TRP A CA 1
ATOM 1315 C C . TRP A 1 170 ? -14.239 -4.871 6.295 1.00 85.88 170 TRP A C 1
ATOM 1317 O O . TRP A 1 170 ? -13.585 -5.209 5.308 1.00 85.88 170 TRP A O 1
ATOM 1327 N N . ASN A 1 171 ? -13.662 -4.344 7.382 1.00 83.88 171 ASN A N 1
ATOM 1328 C CA . ASN A 1 171 ? -12.219 -4.125 7.479 1.00 83.88 171 ASN A CA 1
ATOM 1329 C C . ASN A 1 171 ? -11.435 -5.442 7.477 1.00 83.88 171 ASN A C 1
ATOM 1331 O O . ASN A 1 171 ? -10.458 -5.546 6.742 1.00 83.88 171 ASN A O 1
ATOM 1335 N N . VAL A 1 172 ? -11.850 -6.459 8.245 1.00 84.50 172 VAL A N 1
ATOM 1336 C CA . VAL A 1 172 ? -11.157 -7.763 8.256 1.00 84.50 172 VAL A CA 1
ATOM 1337 C C . VAL A 1 172 ? -11.209 -8.414 6.877 1.00 84.50 172 VAL A C 1
ATOM 1339 O O . VAL A 1 172 ? -10.172 -8.845 6.379 1.00 84.50 172 VAL A O 1
ATOM 1342 N N . LEU A 1 173 ? -12.378 -8.446 6.228 1.00 82.12 173 LEU A N 1
ATOM 1343 C CA . LEU A 1 173 ? -12.496 -8.975 4.866 1.00 82.12 173 LEU A CA 1
ATOM 1344 C C . LEU A 1 173 ? -11.613 -8.199 3.889 1.00 82.12 173 LEU A C 1
ATOM 1346 O O . LEU A 1 173 ? -10.887 -8.795 3.100 1.00 82.12 173 LEU A O 1
ATOM 1350 N N . THR A 1 174 ? -11.619 -6.873 3.995 1.00 79.50 174 THR A N 1
ATOM 1351 C CA . THR A 1 174 ? -10.781 -5.991 3.184 1.00 79.50 174 THR A CA 1
ATOM 1352 C C . THR A 1 174 ? -9.286 -6.255 3.392 1.00 79.50 174 THR A C 1
ATOM 1354 O O . THR A 1 174 ? -8.530 -6.258 2.420 1.00 79.50 174 THR A O 1
ATOM 1357 N N . LEU A 1 175 ? -8.839 -6.491 4.627 1.00 80.75 175 LEU A N 1
ATOM 1358 C CA . LEU A 1 175 ? -7.444 -6.813 4.932 1.00 80.75 175 LEU A CA 1
ATOM 1359 C C . LEU A 1 175 ? -7.062 -8.197 4.393 1.00 80.75 175 LEU A C 1
ATOM 1361 O O . LEU A 1 175 ? -6.039 -8.340 3.727 1.00 80.75 175 LEU A O 1
ATOM 1365 N N . VAL A 1 176 ? -7.891 -9.213 4.637 1.00 81.12 176 VAL A N 1
ATOM 1366 C CA . VAL A 1 176 ? -7.601 -10.614 4.289 1.00 81.12 176 VAL A CA 1
ATOM 1367 C C . VAL A 1 176 ? -7.670 -10.869 2.781 1.00 81.12 176 VAL A C 1
ATOM 1369 O O . VAL A 1 176 ? -6.856 -11.630 2.246 1.00 81.12 176 VAL A O 1
ATOM 1372 N N . ASP A 1 177 ? -8.606 -10.238 2.076 1.00 72.88 177 ASP A N 1
ATOM 1373 C CA . ASP A 1 177 ? -8.820 -10.470 0.644 1.00 72.88 177 ASP A CA 1
ATOM 1374 C C . ASP A 1 177 ? -7.800 -9.725 -0.233 1.00 72.88 177 ASP A C 1
ATOM 1376 O O . ASP A 1 177 ? -7.553 -10.088 -1.384 1.00 72.88 177 ASP A O 1
ATOM 1380 N N . ARG A 1 178 ? -7.117 -8.709 0.315 1.00 73.06 178 ARG A N 1
ATOM 1381 C CA . ARG A 1 178 ? -6.204 -7.875 -0.472 1.00 73.06 178 ARG A CA 1
ATOM 1382 C C . ARG A 1 178 ? -4.750 -8.365 -0.424 1.00 73.06 178 ARG A C 1
ATOM 1384 O O . ARG A 1 178 ? -4.208 -8.633 0.651 1.00 73.06 178 ARG A O 1
ATOM 1391 N N . PRO A 1 179 ? -4.044 -8.385 -1.574 1.00 71.19 179 PRO A N 1
ATOM 1392 C CA . PRO A 1 179 ? -2.601 -8.642 -1.633 1.00 71.19 179 PRO A CA 1
ATOM 1393 C C . PRO A 1 179 ? -1.781 -7.680 -0.767 1.00 71.19 179 PRO A C 1
ATOM 1395 O O . PRO A 1 179 ? -0.703 -8.042 -0.304 1.00 71.19 179 PRO A O 1
ATOM 1398 N N . ARG A 1 180 ? -2.308 -6.471 -0.518 1.00 78.88 180 ARG A N 1
ATOM 1399 C CA . ARG A 1 180 ? -1.671 -5.435 0.300 1.00 78.88 180 ARG A CA 1
ATOM 1400 C C . ARG A 1 180 ? -1.282 -5.934 1.688 1.00 78.88 180 ARG A C 1
ATOM 1402 O O . ARG A 1 180 ? -0.136 -5.746 2.061 1.00 78.88 180 ARG A O 1
ATOM 1409 N N . PHE A 1 181 ? -2.189 -6.570 2.431 1.00 83.38 181 PHE A N 1
ATOM 1410 C CA . PHE A 1 181 ? -1.887 -6.973 3.808 1.00 83.38 181 PHE A CA 1
ATOM 1411 C C . PHE A 1 181 ? -0.780 -8.036 3.846 1.00 83.38 181 PHE A C 1
ATOM 1413 O O . PHE A 1 181 ? 0.132 -7.977 4.659 1.00 83.38 181 PHE A O 1
ATOM 1420 N N . ARG A 1 182 ? -0.764 -8.965 2.884 1.00 85.62 182 ARG A N 1
ATOM 1421 C CA . ARG A 1 182 ? 0.334 -9.940 2.751 1.00 85.62 182 ARG A CA 1
ATOM 1422 C C . ARG A 1 182 ? 1.648 -9.282 2.329 1.00 85.62 182 ARG A C 1
ATOM 1424 O O . ARG A 1 182 ? 2.708 -9.679 2.808 1.00 85.62 182 ARG A O 1
ATOM 1431 N N . LEU A 1 183 ? 1.583 -8.281 1.450 1.00 82.56 183 LEU A N 1
ATOM 1432 C CA . LEU A 1 183 ? 2.741 -7.472 1.076 1.00 82.56 183 LEU A CA 1
ATOM 1433 C C . LEU A 1 183 ? 3.295 -6.713 2.285 1.00 82.56 183 LEU A C 1
ATOM 1435 O O . LEU A 1 183 ? 4.505 -6.677 2.466 1.00 82.56 183 LEU A O 1
ATOM 1439 N N . GLU A 1 184 ? 2.417 -6.163 3.119 1.00 85.75 184 GLU A N 1
ATOM 1440 C CA . GLU A 1 184 ? 2.751 -5.487 4.369 1.00 85.75 184 GLU A CA 1
ATOM 1441 C C . GLU A 1 184 ? 3.422 -6.443 5.357 1.00 85.75 184 GLU A C 1
ATOM 1443 O O . GLU A 1 184 ? 4.484 -6.119 5.871 1.00 85.75 184 GLU A O 1
ATOM 1448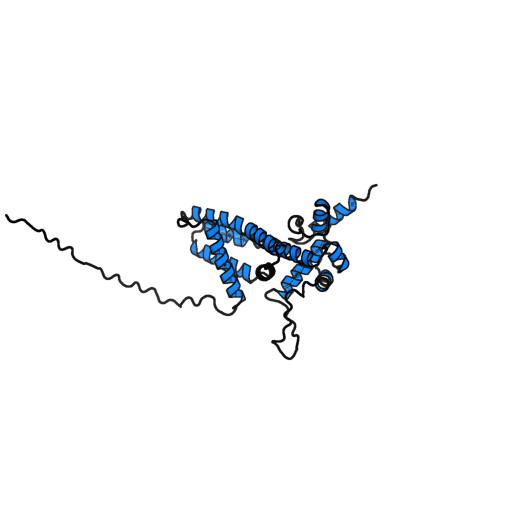 N N . LEU A 1 185 ? 2.902 -7.662 5.539 1.00 87.12 185 LEU A N 1
ATOM 1449 C CA . LEU A 1 185 ? 3.544 -8.685 6.375 1.00 87.12 185 LEU A CA 1
ATOM 1450 C C . LEU A 1 185 ? 4.960 -9.033 5.887 1.00 87.12 185 LEU A C 1
ATOM 1452 O O . LEU A 1 185 ? 5.889 -9.127 6.691 1.00 87.12 185 LEU A O 1
ATOM 1456 N N . ILE A 1 186 ? 5.150 -9.191 4.574 1.00 82.81 186 ILE A N 1
ATOM 1457 C CA . ILE A 1 186 ? 6.476 -9.460 3.996 1.00 82.81 186 ILE A CA 1
ATOM 1458 C C . ILE A 1 186 ? 7.396 -8.249 4.141 1.00 82.81 186 ILE A C 1
ATOM 1460 O O . ILE A 1 186 ? 8.565 -8.417 4.480 1.00 82.81 186 ILE A O 1
ATOM 1464 N N . ALA A 1 187 ? 6.891 -7.040 3.898 1.00 81.69 187 ALA A N 1
ATOM 1465 C CA . ALA A 1 187 ? 7.656 -5.811 4.051 1.00 81.69 187 ALA A CA 1
ATOM 1466 C C . ALA A 1 187 ? 8.083 -5.602 5.509 1.00 81.69 187 ALA A C 1
ATOM 1468 O O . ALA A 1 187 ? 9.239 -5.277 5.749 1.00 81.69 187 ALA A O 1
ATOM 1469 N N . THR A 1 188 ? 7.200 -5.873 6.473 1.00 85.25 188 THR A N 1
ATOM 1470 C CA . THR A 1 188 ? 7.499 -5.849 7.910 1.00 85.25 188 THR A CA 1
ATOM 1471 C C . THR A 1 188 ? 8.581 -6.863 8.268 1.00 85.25 188 THR A C 1
ATOM 1473 O O . THR A 1 188 ? 9.541 -6.507 8.945 1.00 85.25 188 THR A O 1
ATOM 1476 N N . ALA A 1 189 ? 8.489 -8.097 7.763 1.00 83.19 189 ALA A N 1
ATOM 1477 C CA . ALA A 1 189 ? 9.528 -9.106 7.974 1.00 83.19 189 ALA A CA 1
ATOM 1478 C C . ALA A 1 189 ? 10.870 -8.720 7.320 1.00 83.19 189 ALA A C 1
ATOM 1480 O O . ALA A 1 189 ? 11.930 -9.002 7.868 1.00 83.19 189 ALA A O 1
ATOM 1481 N N . ALA A 1 190 ? 10.837 -8.061 6.158 1.00 72.56 190 ALA A N 1
ATOM 1482 C CA . ALA A 1 190 ? 12.028 -7.610 5.436 1.00 72.56 190 ALA A CA 1
ATOM 1483 C C . ALA A 1 190 ? 12.628 -6.302 5.982 1.00 72.56 190 ALA A C 1
ATOM 1485 O O . ALA A 1 190 ? 13.773 -5.988 5.672 1.00 72.56 190 ALA A O 1
ATOM 1486 N N . ALA A 1 191 ? 11.871 -5.532 6.768 1.00 77.81 191 ALA A N 1
ATOM 1487 C CA . ALA A 1 191 ? 12.322 -4.268 7.343 1.00 77.81 191 ALA A CA 1
ATOM 1488 C C . ALA A 1 191 ? 13.377 -4.458 8.443 1.00 77.81 191 ALA A C 1
ATOM 1490 O O . ALA A 1 191 ? 14.086 -3.508 8.781 1.00 77.81 191 ALA A O 1
ATOM 1491 N N . GLU A 1 192 ? 13.497 -5.660 9.017 1.00 76.19 192 GLU A N 1
ATOM 1492 C CA . GLU A 1 192 ? 14.507 -5.951 10.030 1.00 76.19 192 GLU A CA 1
ATOM 1493 C C . GLU A 1 192 ? 15.921 -5.798 9.441 1.00 76.19 192 GLU A C 1
ATOM 1495 O O . GLU A 1 192 ? 16.364 -6.576 8.598 1.00 76.19 192 GLU A O 1
ATOM 1500 N N . GLY A 1 193 ? 16.637 -4.758 9.879 1.00 69.69 193 GLY A N 1
ATOM 1501 C CA . GLY A 1 193 ? 17.970 -4.421 9.369 1.00 69.69 193 GLY A CA 1
ATOM 1502 C C . GLY A 1 193 ? 17.984 -3.592 8.076 1.00 69.69 193 GLY A C 1
ATOM 1503 O O . GLY A 1 193 ? 19.070 -3.264 7.598 1.00 69.69 193 GLY A O 1
ATOM 1504 N N . ASP A 1 194 ? 16.821 -3.206 7.539 1.00 71.88 194 ASP A N 1
ATOM 1505 C CA . ASP A 1 194 ? 16.693 -2.302 6.391 1.00 71.88 194 ASP A CA 1
ATOM 1506 C C . ASP A 1 194 ? 15.977 -1.004 6.806 1.00 71.88 194 ASP A C 1
ATOM 1508 O O . ASP A 1 194 ? 14.750 -0.884 6.761 1.00 71.88 194 ASP A O 1
ATOM 1512 N N . GLU A 1 195 ? 16.763 0.010 7.186 1.00 76.25 195 GLU A N 1
ATOM 1513 C CA . GLU A 1 195 ? 16.254 1.327 7.606 1.00 76.25 195 GLU A CA 1
ATOM 1514 C C . GLU A 1 195 ? 15.400 2.014 6.525 1.00 76.25 195 GLU A C 1
ATOM 1516 O O . GLU A 1 195 ? 14.530 2.835 6.830 1.00 76.25 195 GLU A O 1
ATOM 1521 N N . VAL A 1 196 ? 15.633 1.698 5.246 1.00 71.56 196 VAL A N 1
ATOM 1522 C CA . VAL A 1 196 ? 14.931 2.314 4.116 1.00 71.56 196 VAL A CA 1
ATOM 1523 C C . VAL A 1 196 ? 13.513 1.764 4.005 1.00 71.56 196 VAL A C 1
ATOM 1525 O O . VAL A 1 196 ? 12.578 2.543 3.772 1.00 71.56 196 VAL A O 1
ATOM 1528 N N . ILE A 1 197 ? 13.348 0.450 4.169 1.00 70.94 197 ILE A N 1
ATOM 1529 C CA . ILE A 1 197 ? 12.037 -0.205 4.225 1.00 70.94 197 ILE A CA 1
ATOM 1530 C C . ILE A 1 197 ? 11.339 0.161 5.534 1.00 70.94 197 ILE A C 1
ATOM 1532 O O . ILE A 1 197 ? 10.185 0.577 5.496 1.00 70.94 197 ILE A O 1
ATOM 1536 N N . GLN A 1 198 ? 12.040 0.116 6.669 1.00 78.19 198 GLN A N 1
ATOM 1537 C CA . GLN A 1 198 ? 11.465 0.445 7.973 1.00 78.19 198 GLN A CA 1
ATOM 1538 C C . GLN A 1 198 ? 10.887 1.865 7.999 1.00 78.19 198 GLN A C 1
ATOM 1540 O O . GLN A 1 198 ? 9.738 2.065 8.384 1.00 78.19 198 GLN A O 1
ATOM 1545 N N . LYS A 1 199 ? 11.637 2.855 7.501 1.00 78.50 199 LYS A N 1
ATOM 1546 C CA . LYS A 1 199 ? 11.145 4.232 7.381 1.00 78.50 199 LYS A CA 1
ATOM 1547 C C . LYS A 1 199 ? 9.930 4.338 6.456 1.00 78.50 199 LYS A C 1
ATOM 1549 O O . LYS A 1 199 ? 8.997 5.067 6.772 1.00 78.50 199 LYS A O 1
ATOM 1554 N N . ALA A 1 200 ? 9.935 3.625 5.328 1.00 74.12 200 ALA A N 1
ATOM 1555 C CA . ALA A 1 200 ? 8.801 3.618 4.406 1.00 74.12 200 ALA A CA 1
ATOM 1556 C C . ALA A 1 200 ? 7.537 3.034 5.053 1.00 74.12 200 ALA A C 1
ATOM 1558 O O . ALA A 1 200 ? 6.460 3.604 4.894 1.00 74.12 200 ALA A O 1
ATOM 1559 N N . MET A 1 201 ? 7.679 1.939 5.801 1.00 81.50 201 MET A N 1
ATOM 1560 C CA . MET A 1 201 ? 6.591 1.312 6.549 1.00 81.50 201 MET A CA 1
ATOM 1561 C C . MET A 1 201 ? 6.037 2.263 7.609 1.00 81.50 201 MET A C 1
ATOM 1563 O O . MET A 1 201 ? 4.836 2.501 7.625 1.00 81.50 201 MET A O 1
ATOM 1567 N N . THR A 1 202 ? 6.900 2.880 8.424 1.00 85.00 202 THR A N 1
ATOM 1568 C CA . THR A 1 202 ? 6.484 3.839 9.460 1.00 85.00 202 THR A CA 1
ATOM 1569 C C . THR A 1 202 ? 5.721 5.025 8.877 1.00 85.00 202 THR A C 1
ATOM 1571 O O . THR A 1 202 ? 4.665 5.378 9.391 1.00 85.00 202 THR A O 1
ATOM 1574 N N . GLU A 1 203 ? 6.234 5.637 7.807 1.00 81.19 203 GLU A N 1
ATOM 1575 C CA . GLU A 1 203 ? 5.557 6.761 7.148 1.00 81.19 203 GLU A CA 1
ATOM 1576 C C . GLU A 1 203 ? 4.198 6.337 6.584 1.00 81.19 203 GLU A C 1
ATOM 1578 O O . GLU A 1 203 ? 3.205 7.024 6.801 1.00 81.19 203 GLU A O 1
ATOM 1583 N N . THR A 1 204 ? 4.133 5.169 5.937 1.00 78.31 204 THR A N 1
ATOM 1584 C CA . THR A 1 204 ? 2.872 4.642 5.399 1.00 78.31 204 THR A CA 1
ATOM 1585 C C . THR A 1 204 ? 1.865 4.394 6.525 1.00 78.31 204 THR A C 1
ATOM 1587 O O . THR A 1 204 ? 0.715 4.804 6.414 1.00 78.31 204 THR A O 1
ATOM 1590 N N . TYR A 1 205 ? 2.291 3.776 7.630 1.00 83.31 205 TYR A N 1
ATOM 1591 C CA . TYR A 1 205 ? 1.438 3.497 8.787 1.00 83.31 205 TYR A CA 1
ATOM 1592 C C . TYR A 1 205 ? 0.865 4.779 9.397 1.00 83.31 205 TYR A C 1
ATOM 1594 O O . TYR A 1 205 ? -0.332 4.871 9.655 1.00 83.31 205 TYR A O 1
ATOM 1602 N N . GLN A 1 206 ? 1.705 5.806 9.557 1.00 83.88 206 GLN A N 1
ATOM 1603 C CA . GLN A 1 206 ? 1.279 7.115 10.054 1.00 83.88 206 GLN A CA 1
ATOM 1604 C C . GLN A 1 206 ? 0.267 7.784 9.119 1.00 83.88 206 GLN A C 1
ATOM 1606 O O . GLN A 1 206 ? -0.755 8.272 9.592 1.00 83.88 206 GLN A O 1
ATOM 1611 N N . GLU A 1 207 ? 0.514 7.768 7.807 1.00 80.44 207 GLU A N 1
ATOM 1612 C CA . GLU A 1 207 ? -0.413 8.324 6.813 1.00 80.44 207 GLU A CA 1
ATOM 1613 C C . GLU A 1 207 ? -1.782 7.623 6.838 1.00 80.44 207 GLU A C 1
ATOM 1615 O O . GLU A 1 207 ? -2.808 8.287 6.697 1.00 80.44 207 GLU A O 1
ATOM 1620 N N . ILE A 1 208 ? -1.810 6.304 7.065 1.00 78.38 208 ILE A N 1
ATOM 1621 C CA . ILE A 1 208 ? -3.054 5.522 7.149 1.00 78.38 208 ILE A CA 1
ATOM 1622 C C . ILE A 1 208 ? -3.815 5.811 8.436 1.00 78.38 208 ILE A C 1
ATOM 1624 O O . ILE A 1 208 ? -5.041 5.894 8.402 1.00 78.38 208 ILE A O 1
ATOM 1628 N N . LEU A 1 209 ? -3.119 5.907 9.571 1.00 85.06 209 LEU A N 1
ATOM 1629 C CA . LEU A 1 209 ? -3.762 6.040 10.877 1.00 85.06 209 LEU A CA 1
ATOM 1630 C C . LEU A 1 209 ? -4.243 7.455 11.180 1.00 85.06 209 LEU A C 1
ATOM 1632 O O . LEU A 1 209 ? -5.161 7.609 11.983 1.00 85.06 209 LEU A O 1
ATOM 1636 N N . GLU A 1 210 ? -3.667 8.484 10.557 1.00 85.94 210 GLU A N 1
ATOM 1637 C CA . GLU A 1 210 ? -4.031 9.870 10.865 1.00 85.94 210 GLU A CA 1
ATOM 1638 C C . GLU A 1 210 ? -5.531 10.160 10.649 1.00 85.94 210 GLU A C 1
ATOM 1640 O O . GLU A 1 210 ? -6.175 10.613 11.596 1.00 85.94 210 GLU A O 1
ATOM 1645 N N . PRO A 1 211 ? -6.152 9.803 9.503 1.00 84.44 211 PRO A N 1
ATOM 1646 C CA . PRO A 1 211 ? -7.593 9.988 9.310 1.00 84.44 211 PRO A CA 1
ATOM 1647 C C . PRO A 1 211 ? -8.457 9.210 10.314 1.00 84.44 211 PRO A C 1
ATOM 1649 O O . PRO A 1 211 ? -9.554 9.645 10.664 1.00 84.44 211 PRO A O 1
ATOM 1652 N N . TRP A 1 212 ? -7.977 8.061 10.803 1.00 86.75 212 TRP A N 1
ATOM 1653 C CA . TRP A 1 212 ? -8.706 7.265 11.793 1.00 86.75 212 TRP A CA 1
ATOM 1654 C C . TRP A 1 212 ? -8.765 7.939 13.161 1.00 86.75 212 TRP A C 1
ATOM 1656 O O . TRP A 1 212 ? -9.754 7.764 13.871 1.00 86.75 212 TRP A O 1
ATOM 1666 N N . LYS A 1 213 ? -7.759 8.741 13.527 1.00 91.69 213 LYS A N 1
ATOM 1667 C CA . LYS A 1 213 ? -7.778 9.513 14.780 1.00 91.69 213 LYS A CA 1
ATOM 1668 C C . LYS A 1 213 ? -8.922 10.517 14.787 1.00 91.69 213 LYS A C 1
ATOM 1670 O O . LYS A 1 213 ? -9.664 10.568 15.768 1.00 91.69 213 LYS A O 1
ATOM 1675 N N . ASP A 1 214 ? -9.104 11.237 13.684 1.00 90.38 214 ASP A N 1
ATOM 1676 C CA . ASP A 1 214 ? -10.197 12.198 13.526 1.00 90.38 214 ASP A CA 1
ATOM 1677 C C . ASP A 1 214 ? -11.559 11.496 13.575 1.00 90.38 214 ASP A C 1
ATOM 1679 O O . ASP A 1 214 ? -12.429 11.891 14.352 1.00 90.38 214 ASP A O 1
ATOM 1683 N N . ILE A 1 215 ? -11.713 10.391 12.835 1.00 88.00 215 ILE A N 1
ATOM 1684 C CA . ILE A 1 215 ? -12.938 9.576 12.830 1.00 88.00 215 ILE A CA 1
ATOM 1685 C C . ILE A 1 215 ? -13.276 9.064 14.236 1.00 88.00 215 ILE A C 1
ATOM 1687 O O . ILE A 1 215 ? -14.420 9.154 14.683 1.00 88.00 215 ILE A O 1
ATOM 1691 N N . CYS A 1 216 ? -12.296 8.519 14.958 1.00 91.50 216 CYS A N 1
ATOM 1692 C CA . CYS A 1 216 ? -12.517 8.015 16.308 1.00 91.50 216 CYS A CA 1
ATOM 1693 C C . CYS A 1 216 ? -12.835 9.149 17.294 1.00 91.50 216 CYS A C 1
ATOM 1695 O O . CYS A 1 216 ? -13.674 8.961 18.176 1.00 91.50 216 CYS A O 1
ATOM 1697 N N . ALA A 1 217 ? -12.215 10.323 17.154 1.00 93.31 217 ALA A N 1
ATOM 1698 C CA . ALA A 1 217 ? -12.519 11.484 17.986 1.00 93.31 217 ALA A CA 1
ATOM 1699 C C . ALA A 1 217 ? -13.946 12.002 17.740 1.00 93.31 217 ALA A C 1
ATOM 1701 O O . ALA A 1 217 ? -14.684 12.261 18.697 1.00 93.31 217 ALA A O 1
ATOM 1702 N N . GLU A 1 218 ? -14.355 12.098 16.474 1.00 91.62 218 GLU A N 1
ATOM 1703 C CA . GLU A 1 218 ? -15.712 12.476 16.078 1.00 91.62 218 GLU A CA 1
ATOM 1704 C C . GLU A 1 218 ? -16.740 11.476 16.613 1.00 91.62 218 GLU A C 1
ATOM 1706 O O . GLU A 1 218 ? -17.722 11.878 17.238 1.00 91.62 218 GLU A O 1
ATOM 1711 N N . LEU A 1 219 ? -16.466 10.176 16.478 1.00 91.06 219 LEU A N 1
ATOM 1712 C CA . LEU A 1 219 ? -17.306 9.114 17.022 1.00 91.06 219 LEU A CA 1
ATOM 1713 C C . LEU A 1 219 ? -17.509 9.252 18.537 1.00 91.06 219 LEU A C 1
ATOM 1715 O O . LEU A 1 219 ? -18.642 9.202 19.024 1.00 91.06 219 LEU A O 1
ATOM 1719 N N . LEU A 1 220 ? -16.422 9.422 19.296 1.00 92.31 220 LEU A N 1
ATOM 1720 C CA . LEU A 1 220 ? -16.501 9.556 20.751 1.00 92.31 220 LEU A CA 1
ATOM 1721 C C . LEU A 1 220 ? -17.372 10.757 21.145 1.00 92.31 220 LEU A C 1
ATOM 1723 O O . LEU A 1 220 ? -18.229 10.627 22.024 1.00 92.31 220 LEU A O 1
ATOM 1727 N N . SER A 1 221 ? -17.198 11.883 20.444 1.00 92.62 221 SER A N 1
ATOM 1728 C CA . SER A 1 221 ? -17.977 13.111 20.627 1.00 92.62 221 SER A CA 1
ATOM 1729 C C . SER A 1 221 ? -19.462 12.916 20.300 1.00 92.62 221 SER A C 1
ATOM 1731 O O . SER A 1 221 ? -20.315 13.195 21.145 1.00 92.62 221 SER A O 1
ATOM 1733 N N . ALA A 1 222 ? -19.782 12.361 19.125 1.00 89.50 222 ALA A N 1
ATOM 1734 C CA . ALA A 1 222 ? -21.152 12.126 18.660 1.00 89.50 222 ALA A CA 1
ATOM 1735 C C . ALA A 1 222 ? -21.947 11.211 19.605 1.00 89.50 222 ALA A C 1
ATOM 1737 O O . ALA A 1 222 ? -23.150 11.383 19.801 1.00 89.50 222 ALA A O 1
ATOM 1738 N N . ARG A 1 223 ? -21.265 10.256 20.248 1.00 88.31 223 ARG A N 1
ATOM 1739 C CA . ARG A 1 223 ? -21.875 9.326 21.209 1.00 88.31 223 ARG A CA 1
ATOM 1740 C C . ARG A 1 223 ? -21.818 9.810 22.661 1.00 88.31 223 ARG A C 1
ATOM 1742 O O . ARG A 1 223 ? -22.293 9.101 23.546 1.00 88.31 223 ARG A O 1
ATOM 1749 N N . GLY A 1 224 ? -21.272 11.000 22.925 1.00 91.38 224 GLY A N 1
ATOM 1750 C CA . GLY A 1 224 ? -21.163 11.561 24.276 1.00 91.38 224 GLY A CA 1
ATOM 1751 C C . GLY A 1 224 ? -20.264 10.736 25.202 1.00 91.38 224 GLY A C 1
ATOM 1752 O O . GLY A 1 224 ? -20.486 10.694 26.412 1.00 91.38 224 GLY A O 1
ATOM 1753 N N . THR A 1 225 ? -19.274 10.049 24.634 1.00 92.44 225 THR A N 1
ATOM 1754 C CA . THR A 1 225 ? -18.354 9.160 25.353 1.00 92.44 225 THR A CA 1
ATOM 1755 C C . THR A 1 225 ? -16.965 9.776 25.463 1.00 92.44 225 THR A C 1
ATOM 1757 O O . THR A 1 225 ? -16.587 10.659 24.697 1.00 92.44 225 THR A O 1
ATOM 1760 N N . GLN A 1 226 ? -16.192 9.318 26.445 1.00 94.88 226 GLN A N 1
ATOM 1761 C CA . GLN A 1 226 ? -14.819 9.764 26.661 1.00 94.88 226 GLN A CA 1
ATOM 1762 C C . GLN A 1 226 ? -13.915 8.563 26.909 1.00 94.88 226 GLN A C 1
ATOM 1764 O O . GLN A 1 226 ? -14.326 7.574 27.522 1.00 94.88 226 GLN A O 1
ATOM 1769 N N . LEU A 1 227 ? -12.668 8.670 26.453 1.00 95.81 227 LEU A N 1
ATOM 1770 C CA . LEU A 1 227 ? -11.633 7.697 26.777 1.00 95.81 227 LEU A CA 1
ATOM 1771 C C . LEU A 1 227 ? -11.316 7.743 28.275 1.00 95.81 227 LEU A C 1
ATOM 1773 O O . LEU A 1 227 ? -11.415 8.780 28.934 1.00 95.81 227 LEU A O 1
ATOM 1777 N N . ARG A 1 228 ? -10.914 6.595 28.824 1.00 96.38 228 ARG A N 1
ATOM 1778 C CA . ARG A 1 228 ? -10.450 6.507 30.212 1.00 96.38 228 ARG A CA 1
ATOM 1779 C C . ARG A 1 228 ? -9.197 7.372 30.398 1.00 96.38 228 ARG A C 1
ATOM 1781 O O . ARG A 1 228 ? -8.350 7.443 29.513 1.00 96.38 228 ARG A O 1
ATOM 1788 N N . ALA A 1 229 ? -9.046 7.962 31.586 1.00 96.00 229 ALA A N 1
ATOM 1789 C CA . ALA A 1 229 ? -7.844 8.707 31.953 1.00 96.00 229 ALA A CA 1
ATOM 1790 C C . ALA A 1 229 ? -6.561 7.899 31.666 1.00 96.00 229 ALA A C 1
ATOM 1792 O O . ALA A 1 229 ? -6.449 6.740 32.069 1.00 96.00 229 ALA A O 1
ATOM 1793 N N . GLY A 1 230 ? -5.610 8.531 30.974 1.00 95.00 230 GLY A N 1
ATOM 1794 C CA . GLY A 1 230 ? -4.347 7.917 30.551 1.00 95.00 230 GLY A CA 1
ATOM 1795 C C . GLY A 1 230 ? -4.377 7.241 29.176 1.00 95.00 230 GLY A C 1
ATOM 1796 O O . GLY A 1 230 ? -3.319 6.846 28.703 1.00 95.00 230 GLY A O 1
ATOM 1797 N N . ILE A 1 231 ? -5.540 7.135 28.523 1.00 97.12 231 ILE A N 1
ATOM 1798 C CA . ILE A 1 231 ? -5.657 6.643 27.144 1.00 97.12 231 ILE A CA 1
ATOM 1799 C C . ILE A 1 231 ? -5.859 7.842 26.219 1.00 97.12 231 ILE A C 1
ATOM 1801 O O . ILE A 1 231 ? -6.839 8.576 26.361 1.00 97.12 231 ILE A O 1
ATOM 1805 N N . THR A 1 232 ? -4.931 8.044 25.285 1.00 96.88 232 THR A N 1
ATOM 1806 C CA . THR A 1 232 ? -5.062 9.069 24.244 1.00 96.88 232 THR A CA 1
ATOM 1807 C C . THR A 1 232 ? -5.784 8.510 23.018 1.00 96.88 232 THR A C 1
ATOM 1809 O O . THR A 1 232 ? -5.968 7.294 22.897 1.00 96.88 232 THR A O 1
ATOM 1812 N N . ILE A 1 233 ? -6.205 9.388 22.103 1.00 95.94 233 ILE A N 1
ATOM 1813 C CA . ILE A 1 233 ? -6.844 8.960 20.853 1.00 95.94 233 ILE A CA 1
ATOM 1814 C C . ILE A 1 233 ? -5.888 8.123 19.998 1.00 95.94 233 ILE A C 1
ATOM 1816 O O . ILE A 1 233 ? -6.306 7.136 19.405 1.00 95.94 233 ILE A O 1
ATOM 1820 N N . GLU A 1 234 ? -4.595 8.452 20.019 1.00 94.62 234 GLU A N 1
ATOM 1821 C CA . GLU A 1 234 ? -3.542 7.704 19.334 1.00 94.62 234 GLU A CA 1
ATOM 1822 C C . GLU A 1 234 ? -3.446 6.286 19.892 1.00 94.62 234 GLU A C 1
ATOM 1824 O O . GLU A 1 234 ? -3.590 5.332 19.138 1.00 94.62 234 GLU A O 1
ATOM 1829 N N . THR A 1 235 ? -3.329 6.131 21.219 1.00 95.12 235 THR A N 1
ATOM 1830 C CA . THR A 1 235 ? -3.311 4.799 21.847 1.00 95.12 235 THR A CA 1
ATOM 1831 C C . THR A 1 235 ? -4.576 4.007 21.526 1.00 95.12 235 THR A C 1
ATOM 1833 O O . THR A 1 235 ? -4.513 2.799 21.325 1.00 95.12 235 THR A O 1
ATOM 1836 N N . PHE A 1 236 ? -5.737 4.660 21.489 1.00 95.06 236 PHE A N 1
ATOM 1837 C CA . PHE A 1 236 ? -6.993 3.992 21.165 1.00 95.06 236 PHE A CA 1
ATOM 1838 C C . PHE A 1 236 ? -7.020 3.466 19.722 1.00 95.06 236 PHE A C 1
ATOM 1840 O O . PHE A 1 236 ? -7.370 2.304 19.510 1.00 95.06 236 PHE A O 1
ATOM 1847 N N . VAL A 1 237 ? -6.609 4.281 18.748 1.00 93.25 237 VAL A N 1
ATOM 1848 C CA . VAL A 1 237 ? -6.509 3.875 17.336 1.00 93.25 237 VAL A CA 1
ATOM 1849 C C . VAL A 1 237 ? -5.461 2.779 17.149 1.00 93.25 237 VAL A C 1
ATOM 1851 O O . VAL A 1 237 ? -5.737 1.794 16.464 1.00 93.25 237 VAL A O 1
ATOM 1854 N N . ASP A 1 238 ? -4.304 2.889 17.804 1.00 92.38 238 ASP A N 1
ATOM 1855 C CA . ASP A 1 238 ? -3.255 1.865 17.760 1.00 92.38 238 ASP A CA 1
ATOM 1856 C C . ASP A 1 238 ? -3.771 0.521 18.301 1.00 92.38 238 ASP A C 1
ATOM 1858 O O . ASP A 1 238 ? -3.543 -0.526 17.698 1.00 92.38 238 ASP A O 1
ATOM 1862 N N . LEU A 1 239 ? -4.525 0.535 19.410 1.00 94.31 239 LEU A N 1
ATOM 1863 C CA . LEU A 1 239 ? -5.123 -0.673 19.990 1.00 94.31 239 LEU A CA 1
ATOM 1864 C C . LEU A 1 239 ? -6.149 -1.319 19.055 1.00 94.31 239 LEU A C 1
ATOM 1866 O O . LEU A 1 239 ? -6.127 -2.538 18.885 1.00 94.31 239 LEU A O 1
ATOM 1870 N N . ILE A 1 240 ? -7.040 -0.525 18.452 1.00 91.38 240 ILE A N 1
ATOM 1871 C CA . ILE A 1 240 ? -8.004 -1.038 17.469 1.00 91.38 240 ILE A CA 1
ATOM 1872 C C . ILE A 1 240 ? -7.253 -1.665 16.297 1.00 91.38 240 ILE A C 1
ATOM 1874 O O . ILE A 1 240 ? -7.555 -2.794 15.914 1.00 91.38 240 ILE A O 1
ATOM 1878 N N . THR A 1 241 ? -6.254 -0.968 15.763 1.00 90.25 241 THR A N 1
ATOM 1879 C CA . THR A 1 241 ? -5.491 -1.433 14.602 1.00 90.25 241 THR A CA 1
ATOM 1880 C C . THR A 1 241 ? -4.758 -2.737 14.909 1.00 90.25 241 THR A C 1
ATOM 1882 O O . THR A 1 241 ? -4.897 -3.700 14.159 1.00 90.25 241 THR A O 1
ATOM 1885 N N . ALA A 1 242 ? -4.098 -2.833 16.066 1.00 92.50 242 ALA A N 1
ATOM 1886 C CA . ALA A 1 242 ? -3.425 -4.054 16.505 1.00 92.50 242 ALA A CA 1
ATOM 1887 C C . ALA A 1 242 ? -4.386 -5.250 16.637 1.00 92.50 242 ALA A C 1
ATOM 1889 O O . ALA A 1 242 ? -4.047 -6.368 16.244 1.00 92.50 242 ALA A O 1
ATOM 1890 N N . VAL A 1 243 ? -5.599 -5.033 17.162 1.00 92.56 243 VAL A N 1
ATOM 1891 C CA . VAL A 1 243 ? -6.628 -6.085 17.234 1.00 92.56 243 VAL A CA 1
ATOM 1892 C C . VAL A 1 243 ? -7.061 -6.513 15.832 1.00 92.56 243 VAL A C 1
ATOM 1894 O O . VAL A 1 243 ? -7.126 -7.709 15.553 1.00 92.56 243 VAL A O 1
ATOM 1897 N N . MET A 1 244 ? -7.325 -5.559 14.942 1.00 89.38 244 MET A N 1
ATOM 1898 C CA . MET A 1 244 ? -7.788 -5.826 13.578 1.00 89.38 244 MET A CA 1
ATOM 1899 C C . MET A 1 244 ? -6.744 -6.577 12.746 1.00 89.38 244 MET A C 1
ATOM 1901 O O . MET A 1 244 ? -7.070 -7.578 12.108 1.00 89.38 244 MET A O 1
ATOM 1905 N N . GLU A 1 245 ? -5.485 -6.144 12.796 1.00 89.50 245 GLU A N 1
ATOM 1906 C CA . GLU A 1 245 ? -4.366 -6.820 12.138 1.00 89.50 245 GLU A CA 1
ATOM 1907 C C . GLU A 1 245 ? -4.110 -8.206 12.732 1.00 89.50 245 GLU A C 1
ATOM 1909 O O . GLU A 1 245 ? -3.878 -9.155 11.986 1.00 89.50 245 GLU A O 1
ATOM 1914 N N . GLY A 1 246 ? -4.208 -8.359 14.057 1.00 91.06 246 GLY A N 1
ATOM 1915 C CA . GLY A 1 246 ? -4.083 -9.655 14.724 1.00 91.06 246 GLY A CA 1
ATOM 1916 C C . GLY A 1 246 ? -5.171 -10.643 14.297 1.00 91.06 246 GLY A C 1
ATOM 1917 O O . GLY A 1 246 ? -4.876 -11.801 13.992 1.00 91.06 246 GLY A O 1
ATOM 1918 N N . VAL A 1 247 ? -6.423 -10.183 14.205 1.00 90.50 247 VAL A N 1
ATOM 1919 C CA . VAL A 1 247 ? -7.547 -10.983 13.691 1.00 90.50 247 VAL A CA 1
ATOM 1920 C C . VAL A 1 247 ? -7.338 -11.336 12.218 1.00 90.50 247 VAL A C 1
ATOM 1922 O O . VAL 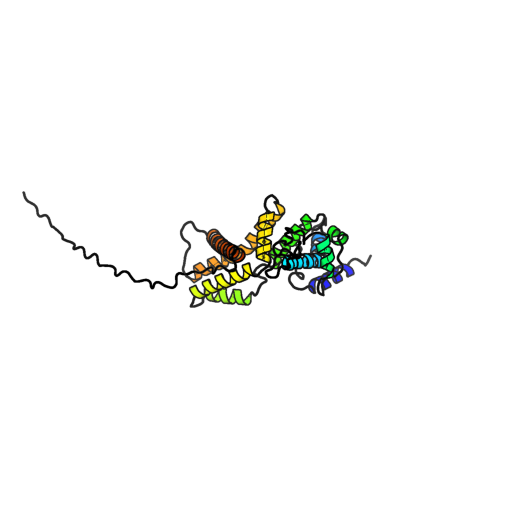A 1 247 ? -7.534 -12.492 11.840 1.00 90.50 247 VAL A O 1
ATOM 1925 N N . ALA A 1 248 ? -6.899 -10.386 11.390 1.00 88.44 248 ALA A N 1
ATOM 1926 C CA . ALA A 1 248 ? -6.612 -10.634 9.979 1.00 88.44 248 ALA A CA 1
ATOM 1927 C C . ALA A 1 248 ? -5.460 -11.639 9.797 1.00 88.44 248 ALA A C 1
ATOM 1929 O O . ALA A 1 248 ? -5.565 -12.561 8.988 1.00 88.44 248 ALA A O 1
ATOM 1930 N N . LEU A 1 249 ? -4.385 -11.519 10.582 1.00 90.25 249 LEU A N 1
ATOM 1931 C CA . LEU A 1 249 ? -3.267 -12.462 10.584 1.00 90.25 249 LEU A CA 1
ATOM 1932 C C . LEU A 1 249 ? -3.724 -13.865 10.996 1.00 90.25 249 LEU A C 1
ATOM 1934 O O . LEU A 1 249 ? -3.352 -14.845 10.352 1.00 90.25 249 LEU A O 1
ATOM 1938 N N . HIS A 1 250 ? -4.558 -13.968 12.033 1.00 88.75 250 HIS A N 1
ATOM 1939 C CA . HIS A 1 250 ? -5.131 -15.243 12.452 1.00 88.75 250 HIS A CA 1
ATOM 1940 C C . HIS A 1 250 ? -5.997 -15.863 11.347 1.00 88.75 250 HIS A C 1
ATOM 1942 O O . HIS A 1 250 ? -5.845 -17.043 11.042 1.00 88.75 250 HIS A O 1
ATOM 1948 N N . ALA A 1 251 ? -6.859 -15.071 10.701 1.00 87.19 251 ALA A N 1
ATOM 1949 C CA . ALA A 1 251 ? -7.685 -15.530 9.584 1.00 87.19 251 ALA A CA 1
ATOM 1950 C C . ALA A 1 251 ? -6.842 -16.014 8.388 1.00 87.19 251 ALA A C 1
ATOM 1952 O O . ALA A 1 251 ? -7.211 -16.984 7.731 1.00 87.19 251 ALA A O 1
ATOM 1953 N N . LEU A 1 252 ? -5.686 -15.390 8.127 1.00 85.12 252 LEU A N 1
ATOM 1954 C CA . LEU A 1 252 ? -4.738 -15.863 7.113 1.00 85.12 252 LEU A CA 1
ATOM 1955 C C . LEU A 1 252 ? -4.039 -17.169 7.501 1.00 85.12 252 LEU A C 1
ATOM 1957 O O . LEU A 1 252 ? -3.786 -18.005 6.635 1.00 85.12 252 LEU A O 1
ATOM 1961 N N . ALA A 1 253 ? -3.687 -17.328 8.776 1.00 85.94 253 ALA A N 1
ATOM 1962 C CA . ALA A 1 253 ? -2.980 -18.505 9.270 1.00 85.94 253 ALA A CA 1
ATOM 1963 C C . ALA A 1 253 ? -3.896 -19.733 9.414 1.00 85.94 253 ALA A C 1
ATOM 1965 O O . ALA A 1 253 ? -3.423 -20.863 9.304 1.00 85.94 253 ALA A O 1
ATOM 1966 N N . ALA A 1 254 ? -5.189 -19.515 9.665 1.00 84.38 254 ALA A N 1
ATOM 1967 C CA . ALA A 1 254 ? -6.167 -20.558 9.949 1.00 84.38 254 ALA A CA 1
ATOM 1968 C C . ALA A 1 254 ? -7.524 -20.264 9.269 1.00 84.38 254 ALA A C 1
ATOM 1970 O O . ALA A 1 254 ? -8.500 -19.967 9.960 1.00 84.38 254 ALA A O 1
ATOM 1971 N N . PRO A 1 255 ? -7.604 -20.346 7.926 1.00 72.06 255 PRO A N 1
ATOM 1972 C CA . PRO A 1 255 ? -8.792 -19.939 7.168 1.00 72.06 255 PRO A CA 1
ATOM 1973 C C . PRO A 1 255 ? -10.034 -20.797 7.453 1.00 72.06 255 PRO A C 1
ATOM 1975 O O . PRO A 1 255 ? -11.151 -20.295 7.365 1.00 72.06 255 PRO A O 1
ATOM 1978 N N . ASP A 1 256 ? -9.844 -22.064 7.836 1.00 73.31 256 ASP A N 1
ATOM 1979 C CA . ASP A 1 256 ? -10.930 -23.023 8.089 1.00 73.31 256 ASP A CA 1
ATOM 1980 C C . ASP A 1 256 ? -11.331 -23.121 9.567 1.00 73.31 256 ASP A C 1
ATOM 1982 O O . ASP A 1 256 ? -12.270 -23.840 9.918 1.00 73.31 256 ASP A O 1
ATOM 1986 N N . THR A 1 257 ? -10.631 -22.414 10.456 1.00 62.28 257 THR A N 1
ATOM 1987 C CA . THR A 1 257 ? -11.000 -22.376 11.870 1.00 62.28 257 THR A CA 1
ATOM 1988 C C . THR A 1 257 ? -12.054 -21.287 12.040 1.00 62.28 257 THR A C 1
ATOM 1990 O O . THR A 1 257 ? -11.717 -20.110 11.888 1.00 62.28 257 THR A O 1
ATOM 1993 N N . PRO A 1 258 ? -13.322 -21.616 12.360 1.00 54.19 258 PRO A N 1
ATOM 1994 C CA . PRO A 1 258 ? -14.318 -20.590 12.622 1.00 54.19 258 PRO A CA 1
ATOM 1995 C C . PRO A 1 258 ? -13.804 -19.707 13.761 1.00 54.19 258 PRO A C 1
ATOM 1997 O O . PRO A 1 258 ? -13.623 -20.166 14.887 1.00 54.19 258 PRO A O 1
ATOM 2000 N N . SER A 1 259 ? -13.578 -18.424 13.471 1.00 50.88 259 SER A N 1
ATOM 2001 C CA . SER A 1 259 ? -13.127 -17.416 14.444 1.00 50.88 259 SER A CA 1
ATOM 2002 C C . SER A 1 259 ? -14.165 -17.127 15.538 1.00 50.88 259 SER A C 1
ATOM 2004 O O . SER A 1 259 ? -13.943 -16.305 16.422 1.00 50.88 259 SER A O 1
ATOM 2006 N N . SER A 1 260 ? -15.290 -17.837 15.501 1.00 43.81 260 SER A N 1
ATOM 2007 C CA . SER A 1 260 ? -16.341 -17.833 16.495 1.00 43.81 260 SER A CA 1
ATOM 2008 C C . SER A 1 260 ? -16.863 -19.259 16.664 1.00 43.81 260 SER A C 1
ATOM 2010 O O . SER A 1 260 ? -17.819 -19.676 16.018 1.00 43.81 260 SER A O 1
ATOM 2012 N N . THR A 1 261 ? -16.273 -20.007 17.589 1.00 40.59 261 THR A N 1
ATOM 2013 C CA . THR A 1 261 ? -17.116 -20.698 18.562 1.00 40.59 261 THR A CA 1
ATOM 2014 C C . THR A 1 261 ? -17.451 -19.686 19.654 1.00 40.59 261 THR A C 1
ATOM 2016 O O . THR A 1 261 ? -16.980 -19.775 20.785 1.00 40.59 261 THR A O 1
ATOM 2019 N N . ALA A 1 262 ? -18.272 -18.681 19.326 1.00 39.78 262 ALA A N 1
ATOM 2020 C CA . ALA A 1 262 ? -19.140 -18.133 20.354 1.00 39.78 262 ALA A CA 1
ATOM 2021 C C . ALA A 1 262 ? -19.864 -19.349 20.951 1.00 39.78 262 ALA A C 1
ATOM 2023 O O . ALA A 1 262 ? -20.431 -20.122 20.172 1.00 39.78 262 ALA A O 1
ATOM 2024 N N . PRO A 1 263 ? -19.779 -19.600 22.269 1.00 40.72 263 PRO A N 1
ATOM 2025 C CA . PRO A 1 263 ? -20.549 -20.677 22.861 1.00 40.72 263 PRO A CA 1
ATOM 2026 C C . PRO A 1 263 ? -22.003 -20.449 22.452 1.00 40.72 263 PRO A C 1
ATOM 2028 O O . PRO A 1 263 ? -22.556 -19.377 22.711 1.00 40.72 263 PRO A O 1
ATOM 2031 N N . GLU A 1 264 ? -22.577 -21.416 21.727 1.00 37.91 264 GLU A N 1
ATOM 2032 C CA . GLU A 1 264 ? -24.013 -21.472 21.482 1.00 37.91 264 GLU A CA 1
ATOM 2033 C C . GLU A 1 264 ? -24.691 -21.191 22.815 1.00 37.91 264 GLU A C 1
ATOM 2035 O O . GLU A 1 264 ? -24.362 -21.826 23.817 1.00 37.91 264 GLU A O 1
ATOM 2040 N N . GLY A 1 265 ? -25.527 -20.154 22.830 1.00 42.72 265 GLY A N 1
ATOM 2041 C CA . GLY A 1 265 ? -25.967 -19.509 24.052 1.00 42.72 265 GLY A CA 1
ATOM 2042 C C . GLY A 1 265 ? -26.394 -20.504 25.122 1.00 42.72 265 GLY A C 1
ATOM 2043 O O . GLY A 1 265 ? -27.474 -21.085 25.043 1.00 42.72 265 GLY A O 1
ATOM 2044 N N . GLU A 1 266 ? -25.601 -20.598 26.188 1.00 37.50 266 GLU A N 1
ATOM 2045 C CA . GLU A 1 266 ? -26.236 -20.702 27.486 1.00 37.50 266 GLU A CA 1
ATOM 2046 C C . GLU A 1 266 ? -26.956 -19.366 27.693 1.00 37.50 266 GLU A C 1
ATOM 2048 O O . GLU A 1 266 ? -26.313 -18.308 27.669 1.00 37.50 266 GLU A O 1
ATOM 2053 N N . PRO A 1 267 ? -28.295 -19.365 27.813 1.00 37.47 267 PRO A N 1
ATOM 2054 C CA . PRO A 1 267 ? -28.995 -18.156 28.189 1.00 37.47 267 PRO A CA 1
ATOM 2055 C C . PRO A 1 267 ? -28.384 -17.708 29.509 1.00 37.47 267 PRO A C 1
ATOM 2057 O O . PRO A 1 267 ? -28.256 -18.517 30.428 1.00 37.47 267 PRO A O 1
ATOM 2060 N N . TRP A 1 268 ? -27.996 -16.436 29.591 1.00 40.09 268 TRP A N 1
ATOM 2061 C CA . TRP A 1 268 ? -27.665 -15.790 30.852 1.00 40.09 268 TRP A CA 1
ATOM 2062 C C . TRP A 1 268 ? -28.840 -16.017 31.806 1.00 40.09 268 TRP A C 1
ATOM 2064 O O . TRP A 1 268 ? -29.829 -15.286 31.781 1.00 40.09 268 TRP A O 1
ATOM 2074 N N . GLN A 1 269 ? -28.770 -17.079 32.608 1.00 39.41 269 GLN A N 1
ATOM 2075 C CA . GLN A 1 269 ? -29.638 -17.239 33.752 1.00 39.41 269 GLN A CA 1
ATOM 2076 C C . GLN A 1 269 ? -29.209 -16.129 34.693 1.00 39.41 269 GLN A C 1
ATOM 2078 O O . GLN A 1 269 ? -28.150 -16.204 35.317 1.00 39.41 269 GLN A O 1
ATOM 2083 N N . GLU A 1 270 ? -30.015 -15.069 34.741 1.00 35.91 270 GLU A N 1
ATOM 2084 C CA . GLU A 1 270 ? -30.015 -14.145 35.860 1.00 35.91 270 GLU A CA 1
ATOM 2085 C C . GLU A 1 270 ? -30.021 -14.995 37.128 1.00 35.91 270 GLU A C 1
ATOM 2087 O O . GLU A 1 270 ? -31.027 -15.621 37.471 1.00 35.91 270 GLU A O 1
ATOM 2092 N N . GLN A 1 271 ? -28.879 -15.069 37.814 1.00 40.31 271 GLN A N 1
ATOM 2093 C CA . GLN A 1 271 ? -28.880 -15.557 39.177 1.00 40.31 271 GLN A CA 1
ATOM 2094 C C . GLN A 1 271 ? -29.797 -14.606 39.946 1.00 40.31 271 GLN A C 1
ATOM 2096 O O . GLN A 1 271 ? -29.513 -13.402 39.986 1.00 40.31 271 GLN A O 1
ATOM 2101 N N . PRO A 1 272 ? -30.910 -15.088 40.528 1.00 36.00 272 PRO A N 1
ATOM 2102 C CA . PRO A 1 272 ? -31.749 -14.231 41.333 1.00 36.00 272 PRO A CA 1
ATOM 2103 C C . PRO A 1 272 ? -30.878 -13.728 42.477 1.00 36.00 272 PRO A C 1
ATOM 2105 O O . PRO A 1 272 ? -30.401 -14.513 43.297 1.00 36.00 272 PRO A O 1
ATOM 2108 N N . SER A 1 273 ? -30.647 -12.413 42.500 1.00 43.69 273 SER A N 1
ATOM 2109 C CA . SER A 1 273 ? -30.024 -11.730 43.624 1.00 43.69 273 SER A CA 1
ATOM 2110 C C . SER A 1 273 ? -30.884 -12.006 44.851 1.00 43.69 273 SER A C 1
ATOM 2112 O O . SER A 1 273 ? -31.897 -11.347 45.097 1.00 43.69 273 SER A O 1
ATOM 2114 N N . SER A 1 274 ? -30.506 -13.036 45.605 1.00 44.12 274 SER A N 1
ATOM 2115 C CA . SER A 1 274 ? -31.023 -13.299 46.931 1.00 44.12 274 SER A CA 1
ATOM 2116 C C . SER A 1 274 ? -30.711 -12.071 47.769 1.00 44.12 274 SER A C 1
ATOM 2118 O O . SER A 1 274 ? -29.558 -11.793 48.101 1.00 44.12 274 SER A O 1
ATOM 2120 N N . ARG A 1 275 ? -31.773 -11.316 48.044 1.00 40.94 275 ARG A N 1
ATOM 2121 C CA . ARG A 1 275 ? -31.843 -10.213 48.992 1.00 40.94 275 ARG A CA 1
ATOM 2122 C C . ARG A 1 275 ? -31.024 -10.552 50.237 1.00 40.94 275 ARG A C 1
ATOM 2124 O O . ARG A 1 275 ? -31.433 -11.391 51.035 1.00 40.94 275 ARG A O 1
ATOM 2131 N N . LEU A 1 276 ? -29.920 -9.841 50.440 1.00 43.81 276 LEU A N 1
ATOM 2132 C CA . LEU A 1 276 ? -29.392 -9.599 51.777 1.00 43.81 276 LEU A CA 1
ATOM 2133 C C . LEU A 1 276 ? -30.326 -8.591 52.457 1.00 43.81 276 LEU A C 1
ATOM 2135 O O . LEU A 1 276 ? -30.044 -7.401 52.547 1.00 43.81 276 LEU A O 1
ATOM 2139 N N . SER A 1 277 ? -31.482 -9.084 52.900 1.00 44.53 277 SER A N 1
ATOM 2140 C CA . SER A 1 277 ? -32.209 -8.495 54.020 1.00 44.53 277 SER A CA 1
ATOM 2141 C C . SER A 1 277 ? -31.475 -8.929 55.287 1.00 44.53 277 SER A C 1
ATOM 2143 O O . SER A 1 277 ? -31.772 -9.971 55.860 1.00 44.53 277 SER A O 1
ATOM 2145 N N . GLY A 1 278 ? -30.443 -8.171 55.651 1.00 41.59 278 GLY A N 1
ATOM 2146 C CA . GLY A 1 278 ? -29.799 -8.236 56.957 1.00 41.59 278 GLY A CA 1
ATOM 2147 C C . GLY A 1 278 ? -30.270 -7.044 57.774 1.00 41.59 278 GLY A C 1
ATOM 2148 O O . GLY A 1 278 ? -29.878 -5.914 57.490 1.00 41.59 278 GLY A O 1
ATOM 2149 N N . ASP A 1 279 ? -31.158 -7.319 58.723 1.00 42.84 279 ASP A N 1
ATOM 2150 C CA . ASP A 1 279 ? -31.795 -6.370 59.626 1.00 42.84 279 ASP A CA 1
ATOM 2151 C C . ASP A 1 279 ? -30.807 -5.437 60.332 1.00 42.84 279 ASP A C 1
ATOM 2153 O O . ASP A 1 279 ? -29.853 -5.860 60.988 1.00 42.84 279 ASP A O 1
ATOM 2157 N N . ALA A 1 280 ? -31.125 -4.146 60.278 1.00 43.59 280 ALA A N 1
ATOM 2158 C CA . ALA A 1 280 ? -30.619 -3.152 61.203 1.00 43.59 280 ALA A CA 1
ATOM 2159 C C . ALA A 1 280 ? -31.312 -3.345 62.562 1.00 43.59 280 ALA A C 1
ATOM 2161 O O . ALA A 1 280 ? -32.414 -2.848 62.784 1.00 43.59 280 ALA A O 1
ATOM 2162 N N . SER A 1 281 ? -30.659 -4.052 63.484 1.00 48.56 281 SER A N 1
ATOM 2163 C CA . SER A 1 281 ? -30.981 -3.957 64.910 1.00 48.56 281 SER A CA 1
ATOM 2164 C C . SER A 1 281 ? -30.125 -2.867 65.543 1.00 48.56 281 SER A C 1
ATOM 2166 O O . SER A 1 281 ? -28.940 -3.037 65.815 1.00 48.56 281 SER A O 1
ATOM 2168 N N . SER A 1 282 ? -30.756 -1.715 65.738 1.00 44.59 282 SER A N 1
ATOM 2169 C CA . SER A 1 282 ? -30.307 -0.643 66.614 1.00 44.59 282 SER A CA 1
ATOM 2170 C C . SER A 1 282 ? -30.427 -1.087 68.074 1.00 44.59 282 SER A C 1
ATOM 2172 O O . SER A 1 282 ? -31.545 -1.202 68.580 1.00 44.59 282 SER A O 1
ATOM 2174 N N . GLU A 1 283 ? -29.309 -1.284 68.770 1.00 46.41 283 GLU A N 1
ATOM 2175 C CA . GLU A 1 283 ? -29.306 -1.401 70.229 1.00 46.41 283 GLU A CA 1
ATOM 2176 C C . GLU A 1 283 ? -28.764 -0.106 70.841 1.00 46.41 283 GLU A C 1
ATOM 2178 O O . GLU A 1 283 ? -27.585 0.237 70.766 1.00 46.41 283 GLU A O 1
ATOM 2183 N N . SER A 1 284 ? -29.708 0.662 71.377 1.00 43.75 284 SER A N 1
ATOM 2184 C CA . SER A 1 284 ? -29.515 1.921 72.078 1.00 43.75 284 SER A CA 1
ATOM 2185 C C . SER A 1 284 ? -29.051 1.632 73.506 1.00 43.75 284 SER A C 1
ATOM 2187 O O . SER A 1 284 ? -29.857 1.237 74.346 1.00 43.75 284 SER A O 1
ATOM 2189 N N . ALA A 1 285 ? -27.781 1.885 73.816 1.00 48.97 285 ALA A N 1
ATOM 2190 C CA . ALA A 1 285 ? -27.306 1.918 75.196 1.00 48.97 285 ALA A CA 1
ATOM 2191 C C . ALA A 1 285 ? -27.794 3.205 75.888 1.00 48.97 285 ALA A C 1
ATOM 2193 O O . ALA A 1 285 ? -27.486 4.318 75.459 1.00 48.97 285 ALA A O 1
ATOM 2194 N N . LYS A 1 286 ? -28.580 3.044 76.958 1.00 48.03 286 LYS A N 1
ATOM 2195 C CA . LYS A 1 286 ? -28.871 4.085 77.955 1.00 48.03 286 LYS A CA 1
ATOM 2196 C C . LYS A 1 286 ? -27.892 3.973 79.139 1.00 48.03 286 LYS A C 1
ATOM 2198 O O . LYS A 1 286 ? -27.329 2.902 79.345 1.00 48.03 286 LYS A O 1
ATOM 2203 N N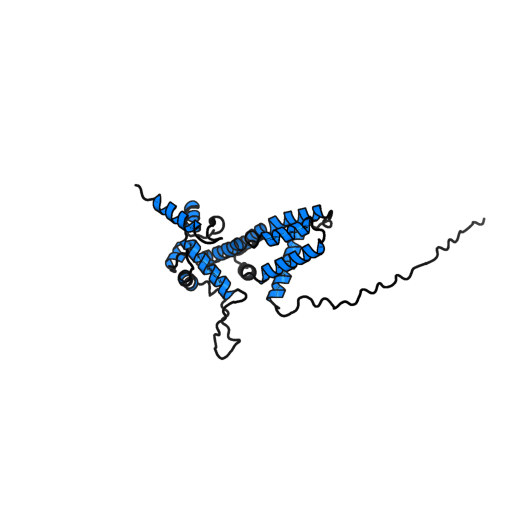 . PRO A 1 287 ? -27.693 5.067 79.895 1.00 56.22 287 PRO A N 1
ATOM 2204 C CA . PRO A 1 287 ? -26.622 5.220 80.874 1.00 56.22 287 PRO A CA 1
ATOM 2205 C C . PRO A 1 287 ? -27.029 4.718 82.265 1.00 56.22 287 PRO A C 1
ATOM 2207 O O . PRO A 1 287 ? -28.217 4.701 82.591 1.00 56.22 287 PRO A O 1
ATOM 2210 N N . THR A 1 288 ? -26.038 4.419 83.103 1.00 52.22 288 THR A N 1
ATOM 2211 C CA . THR A 1 288 ? -26.197 4.313 84.562 1.00 52.22 288 THR A CA 1
ATOM 2212 C C . THR A 1 288 ? -24.953 4.854 85.262 1.00 52.22 288 THR A C 1
ATOM 2214 O O . THR A 1 288 ? -23.858 4.370 84.980 1.00 52.22 288 THR A O 1
ATOM 2217 N N . ASP A 1 289 ? -25.227 5.844 86.119 1.00 57.53 289 ASP A N 1
ATOM 2218 C CA . ASP A 1 289 ? -24.550 6.362 87.323 1.00 57.53 289 ASP A CA 1
ATOM 2219 C C . ASP A 1 289 ? -23.051 6.710 87.326 1.00 57.53 289 ASP A C 1
ATOM 2221 O O . ASP A 1 289 ? -22.188 5.812 87.216 1.00 57.53 289 ASP A O 1
#

Organism: NCBI:txid2678616